Protein 6NDL (pdb70)

Radius of gyration: 21.78 Å; Cα contacts (8 Å, |Δi|>4): 641; chains: 1; bounding box: 52×48×68 Å

Nearest PDB structures (foldseek):
  6ndl-assembly1_A  TM=1.003E+00  e=4.259E-71  Staphylococcus aureus
  6apw-assembly1_A  TM=1.001E+00  e=1.302E-68  Staphylococcus aureus
  8eni-assembly1_A-2  TM=9.998E-01  e=1.089E-68  Staphylococcus aureus subsp. aureus Mu50
  6aqq-assembly1_A  TM=9.844E-01  e=2.847E-65  Staphylococcus aureus
  8fi3-assembly1_B  TM=6.847E-01  e=5.811E-25  Klebsiella pneumoniae

B-factor: mean 71.08, std 18.81, range [32.26, 156.47]

Solvent-accessible surface area: 15640 Å² total; per-residue (Å²): 103,177,67,10,60,60,0,0,42,34,2,43,119,46,94,113,99,56,29,43,14,94,45,0,5,127,70,35,139,34,61,73,95,31,2,131,142,7,3,68,71,1,74,146,63,29,4,116,14,48,50,61,136,202,117,9,30,32,6,113,69,15,18,47,62,9,11,53,4,0,0,42,24,21,12,138,103,31,104,32,7,94,75,10,39,23,80,107,42,34,56,7,4,19,74,13,0,81,139,36,1,106,80,59,121,28,14,0,0,0,0,0,6,49,24,102,104,2,90,21,49,134,116,117,139,46,48,10,36,150,17,39,0,0,1,2,1,2,0,1,37,2,152,38,59,89,68,60,36,28,40,2,15,5,3,3,0,3,0,0,42,33,0,0,50,111,22,9,113,57,118,1,53,0,11,0,7,10,17,0,10,1,105,100,7,49,0,0,11,5,30,18,49,68,56,41,91,138,145,16,21,74,0,1,1,0,8,5,7,0,6,1,30,3,87,87,136,62,10,97,135,79,71,83,127,94,10,8,0,0,41,62,28,16,109,98,121,2,29,5,9,116,0,0,87,80,0,18,114,11,1,50,98,4,13,76,36,16,80,104,58,75,4,44,115,6,34,118,80,0,36,77,13,8,25,1,54,144,73,78,1,56,4,39,79,148,146,106,113,26,100,4,76,7,97,49,1,24,157,58,2,56,0,42,0,134,17,126,86,31,111,90,50,128,28,79,54,14,16,6,63,28,97

Sequence (323 aa):
SKYSQDVLQLLYKNKPNYISGQQSIAESLNISRTAVKKVIDQLKLEGCKIDSVNHKGHLLQQLPDIWYQGIIDQYTKSSALFDFSEVYDSIDSTQLAAKKSLVGNQSSFFILSDEQTKGRGRFNRHWSSSKGQGLWMSVVLRPNVAFSMISKFNLFIALGIRDAIQHFSQDEVVKVKWPNDIYIDNGKVCGFLTTEMVANNDGIEAIICGIGINLTQQLENFDDESIRHRATSIQLHDKNKLDRYQFLERLLLQEIEKRYNQFLTLPFSEIREEYIAASSNIWNRTLLFTENDKQFKGQAIDLDYYDGYLIVRDEAGESHRLISADIDFG

InterPro domains:
  IPR003142 Biotin protein ligase, C-terminal [PF02237] (286-323)
  IPR004143 Biotinyl protein ligase (BPL) and lipoyl protein ligase (LPL), catalytic domain [PF03099] (90-212)
  IPR004143 Biotinyl protein ligase (BPL) and lipoyl protein ligase (LPL), catalytic domain [PS51733] (85-260)
  IPR004408 Biotin--acetyl-CoA-carboxylase ligase [TIGR00121] (87-321)
  IPR004408 Biotin--acetyl-CoA-carboxylase ligase [cd16442] (86-259)
  IPR008988 Transcriptional repressor, C-terminal [SSF50037] (285-322)
  IPR013196 Helix-turn-helix, type 11 [PF08279] (6-58)
  IPR030855 Bifunctional ligase/repressor BirA [MF_00978] (7-323)
  IPR036388 Winged helix-like DNA-binding domain superfamily [G3DSA:1.10.10.10] (1-64)
  IPR036390 Winged helix DNA-binding domain superfamily [SSF46785] (4-60)
  IPR045864 Class II Aminoacyl-tRNA synthetase/Biotinyl protein ligase (BPL) and lipoyl protein ligase (LPL) [G3DSA:3.30.930.10] (65-276)
  IPR045864 Class II Aminoacyl-tRNA synthetase/Biotinyl protein ligase (BPL) and lipoyl protein ligase (LPL) [SSF55681] (76-273)

Secondary structure (DSSP, 8-state):
-TTHHHHHHHHHHHTTS-B-HHHHHHHHT--HHHHHHHHHHHHHTT-EEEEETTTEEEEEE--SS--HHHHHHHHHT-SS-SEEEEEEEES-HHHHHHHHTTT----EEEEEEEESS-B-GGG-B----TTTEEEEEEEE---S-GGGHHHHHHHHHHHHHHHHHTT-SS-EEEETTTEEEETTEEEEEEEEEEEEETTEEEEEEEEEEEE-S--GGGS-TTTGGGB--SGGG-SSPPPHHHHHHHHHHHHHHHHHHHHHS-GGGTHHHHHHTBS-SSS-EEEEETTEEEEEEEEEE-TTSPEEEEETTS-EEEES--EEE--

CATH classification: 1.10.10.10 (+2 more: 3.30.930.10, 2.30.30.100)

Structure (mmCIF, N/CA/C/O backbone):
data_6NDL
#
_entry.id   6NDL
#
_cell.length_a   94.031
_cell.length_b   94.031
_cell.length_c   130.977
_cell.angle_alpha   90.000
_cell.angle_beta   90.000
_cell.angle_gamma   90.000
#
_symmetry.space_group_name_H-M   'P 42 21 2'
#
loop_
_entity.id
_entity.type
_entity.pdbx_description
1 polymer 'Biotin Protein Ligase'
2 non-polymer GLYCEROL
3 non-polymer 1-[4-(6-aminopurin-9-yl)butylsulfamoyl]-3-[4-[(4~{S})-2-oxidanylidene-1,3,3~{a},4,6,6~{a}-hexahydrothieno[3,4-d]imidazol-4-yl]butyl]urea
4 water water
#
loop_
_atom_site.group_PDB
_atom_site.id
_atom_site.type_symbol
_atom_site.label_atom_id
_atom_site.label_alt_id
_atom_site.label_comp_id
_atom_site.label_asym_id
_atom_site.label_entity_id
_atom_site.label_seq_id
_atom_site.pdbx_PDB_ins_code
_atom_site.Cartn_x
_atom_site.Cartn_y
_atom_site.Cartn_z
_atom_site.occupancy
_atom_site.B_iso_or_equiv
_atom_site.auth_seq_id
_atom_site.auth_comp_id
_atom_site.auth_asym_id
_atom_site.auth_atom_id
_atom_site.pdbx_PDB_model_num
ATOM 1 N N . SER A 1 2 ? 35.711 18.588 49.391 1.00 103.63 2 SER A N 1
ATOM 2 C CA . SER A 1 2 ? 34.850 17.760 50.228 1.00 93.11 2 SER A CA 1
ATOM 3 C C . SER A 1 2 ? 34.262 16.578 49.464 1.00 86.46 2 SER A C 1
ATOM 4 O O . SER A 1 2 ? 34.214 16.573 48.232 1.00 77.24 2 SER A O 1
ATOM 7 N N . LYS A 1 3 ? 33.783 15.601 50.239 1.00 86.59 3 LYS A N 1
ATOM 8 C CA . LYS A 1 3 ? 33.200 14.374 49.699 1.00 86.57 3 LYS A CA 1
ATOM 9 C C . LYS A 1 3 ? 31.972 14.643 48.826 1.00 82.12 3 LYS A C 1
ATOM 10 O O . LYS A 1 3 ? 31.711 13.894 47.875 1.00 74.68 3 LYS A O 1
ATOM 16 N N . TYR A 1 4 ? 31.213 15.700 49.127 1.00 62.34 4 TYR A N 1
ATOM 17 C CA . TYR A 1 4 ? 29.943 15.979 48.468 1.00 57.01 4 TYR A CA 1
ATOM 18 C C . TYR A 1 4 ? 30.001 17.212 47.574 1.00 52.51 4 TYR A C 1
ATOM 19 O O . TYR A 1 4 ? 28.958 17.660 47.090 1.00 57.02 4 TYR A O 1
ATOM 28 N N . SER A 1 5 ? 31.189 17.785 47.367 1.00 60.74 5 SER A N 1
ATOM 29 C CA . SER A 1 5 ? 31.300 19.000 46.559 1.00 63.14 5 SER A CA 1
ATOM 30 C C . SER A 1 5 ? 30.788 18.777 45.139 1.00 59.09 5 SER A C 1
ATOM 31 O O . SER A 1 5 ? 30.064 19.615 44.591 1.00 57.51 5 SER A O 1
ATOM 34 N N . GLN A 1 6 ? 31.177 17.660 44.515 1.00 57.34 6 GLN A N 1
ATOM 35 C CA . GLN A 1 6 ? 30.718 17.393 43.154 1.00 62.28 6 GLN A CA 1
ATOM 36 C C . GLN A 1 6 ? 29.213 17.167 43.130 1.00 65.79 6 GLN A C 1
ATOM 37 O O . GLN A 1 6 ? 28.521 17.666 42.233 1.00 53.85 6 GLN A O 1
ATOM 43 N N . ASP A 1 7 ? 28.687 16.444 44.131 1.00 52.77 7 ASP A N 1
ATOM 44 C CA . ASP A 1 7 ? 27.245 16.210 44.194 1.00 54.49 7 ASP A CA 1
ATOM 45 C C . ASP A 1 7 ? 26.479 17.517 44.314 1.00 56.19 7 ASP A C 1
ATOM 46 O O . ASP A 1 7 ? 25.415 17.681 43.702 1.00 57.87 7 ASP A O 1
ATOM 51 N N . VAL A 1 8 ? 26.985 18.449 45.121 1.00 57.18 8 VAL A N 1
ATOM 52 C CA . VAL A 1 8 ? 26.299 19.730 45.270 1.00 60.55 8 VAL A CA 1
ATOM 53 C C . VAL A 1 8 ? 26.375 20.521 43.971 1.00 56.09 8 VAL A C 1
ATOM 54 O O . VAL A 1 8 ? 25.377 21.088 43.504 1.00 55.08 8 VAL A O 1
ATOM 58 N N . LEU A 1 9 ? 27.570 20.572 43.371 1.00 56.77 9 LEU A N 1
ATOM 59 C CA . LEU A 1 9 ? 27.732 21.257 42.093 1.00 64.31 9 LEU A CA 1
ATOM 60 C C . LEU A 1 9 ? 26.774 20.702 41.050 1.00 61.86 9 LEU A C 1
ATOM 61 O O . LEU A 1 9 ? 26.144 21.462 40.310 1.00 60.28 9 LEU A O 1
ATOM 66 N N . GLN A 1 10 ? 26.628 19.377 40.996 1.00 60.03 10 GLN A N 1
ATOM 67 C CA . GLN A 1 10 ? 25.739 18.788 40.002 1.00 68.38 10 GLN A CA 1
ATOM 68 C C . GLN A 1 10 ? 24.289 19.211 40.238 1.00 55.27 10 GLN A C 1
ATOM 69 O O . GLN A 1 10 ? 23.578 19.570 39.290 1.00 59.70 10 GLN A O 1
ATOM 75 N N . LEU A 1 11 ? 23.840 19.209 41.498 1.00 55.58 11 LEU A N 1
ATOM 76 C CA . LEU A 1 11 ? 22.492 19.688 41.807 1.00 53.06 11 LEU A CA 1
ATOM 77 C C . LEU A 1 11 ? 22.288 21.134 41.358 1.00 55.55 11 LEU A C 1
ATOM 78 O O . LEU A 1 11 ? 21.239 21.474 40.797 1.00 64.65 11 LEU A O 1
ATOM 83 N N . LEU A 1 12 ? 23.265 22.005 41.622 1.00 54.31 12 LEU A N 1
ATOM 84 C CA . LEU A 1 12 ? 23.140 23.396 41.200 1.00 57.40 12 LEU A CA 1
ATOM 85 C C . LEU A 1 12 ? 23.019 23.486 39.686 1.00 63.05 12 LEU A C 1
ATOM 86 O O . LEU A 1 12 ? 22.160 24.210 39.161 1.00 59.70 12 LEU A O 1
ATOM 91 N N . TYR A 1 13 ? 23.835 22.707 38.974 1.00 56.71 13 TYR A N 1
ATOM 92 C CA . TYR A 1 13 ? 23.854 22.752 37.514 1.00 63.98 13 TYR A CA 1
ATOM 93 C C . TYR A 1 13 ? 22.538 22.251 36.933 1.00 59.38 13 TYR A C 1
ATOM 94 O O . TYR A 1 13 ? 21.948 22.893 36.053 1.00 60.56 13 TYR A O 1
ATOM 103 N N . LYS A 1 14 ? 22.050 21.117 37.441 1.00 56.33 14 LYS A N 1
ATOM 104 C CA . LYS A 1 14 ? 20.786 20.550 36.983 1.00 71.93 14 LYS A CA 1
ATOM 105 C C . LYS A 1 14 ? 19.615 21.513 37.151 1.00 73.13 14 LYS A C 1
ATOM 106 O O . LYS A 1 14 ? 18.646 21.437 36.390 1.00 75.72 14 LYS A O 1
ATOM 112 N N . ASN A 1 15 ? 19.666 22.409 38.139 1.00 65.68 15 ASN A N 1
ATOM 113 C CA . ASN A 1 15 ? 18.499 23.215 38.483 1.00 67.09 15 ASN A CA 1
ATOM 114 C C . ASN A 1 15 ? 18.479 24.595 37.845 1.00 69.07 15 ASN A C 1
ATOM 115 O O . ASN A 1 15 ? 17.461 25.287 37.967 1.00 74.71 15 ASN A O 1
ATOM 120 N N . LYS A 1 16 ? 19.556 25.014 37.184 1.00 71.28 16 LYS A N 1
ATOM 121 C CA . LYS A 1 16 ? 19.495 26.238 36.402 1.00 75.01 16 LYS A CA 1
ATOM 122 C C . LYS A 1 16 ? 18.269 26.188 35.495 1.00 83.05 16 LYS A C 1
ATOM 123 O O . LYS A 1 16 ? 17.926 25.113 34.985 1.00 77.16 16 LYS A O 1
ATOM 129 N N . PRO A 1 17 ? 17.556 27.311 35.307 1.00 83.98 17 PRO A N 1
ATOM 130 C CA . PRO A 1 17 ? 17.840 28.636 35.870 1.00 81.65 17 PRO A CA 1
ATOM 131 C C . PRO A 1 17 ? 17.136 28.957 37.194 1.00 76.39 17 PRO A C 1
ATOM 132 O O . PRO A 1 17 ? 16.952 30.135 37.496 1.00 87.17 17 PRO A O 1
ATOM 136 N N . ASN A 1 18 ? 16.728 27.953 37.958 1.00 68.31 18 ASN A N 1
ATOM 137 C CA . ASN A 1 18 ? 16.006 28.202 39.197 1.00 83.30 18 ASN A CA 1
ATOM 138 C C . ASN A 1 18 ? 16.938 28.077 40.395 1.00 70.04 18 ASN A C 1
ATOM 139 O O . ASN A 1 18 ? 17.958 27.390 40.338 1.00 72.11 18 ASN A O 1
ATOM 144 N N . TYR A 1 19 ? 16.583 28.769 41.479 1.00 74.78 19 TYR A N 1
ATOM 145 C CA . TYR A 1 19 ? 17.292 28.642 42.749 1.00 74.26 19 TYR A CA 1
ATOM 146 C C . TYR A 1 19 ? 16.876 27.373 43.480 1.00 68.55 19 TYR A C 1
ATOM 147 O O . TYR A 1 19 ? 15.712 26.973 43.445 1.00 69.34 19 TYR A O 1
ATOM 156 N N . ILE A 1 20 ? 17.829 26.755 44.170 1.00 68.28 20 ILE A N 1
ATOM 157 C CA . ILE A 1 20 ? 17.576 25.563 44.970 1.00 70.90 20 ILE A CA 1
ATOM 158 C C . ILE A 1 20 ? 17.977 25.863 46.411 1.00 65.51 20 ILE A C 1
ATOM 159 O O . ILE A 1 20 ? 19.036 26.449 46.665 1.00 61.16 20 ILE A O 1
ATOM 164 N N . SER A 1 21 ? 17.126 25.476 47.358 1.00 61.24 21 SER A N 1
ATOM 165 C CA . SER A 1 21 ? 17.377 25.827 48.748 1.00 62.65 21 SER A CA 1
ATOM 166 C C . SER A 1 21 ? 18.448 24.929 49.357 1.00 70.76 21 SER A C 1
ATOM 167 O O . SER A 1 21 ? 18.667 23.793 48.922 1.00 60.18 21 SER A O 1
ATOM 170 N N . GLY A 1 22 ? 19.124 25.463 50.380 1.00 58.60 22 GLY A N 1
ATOM 171 C CA . GLY A 1 22 ? 20.045 24.649 51.146 1.00 63.19 22 GLY A CA 1
ATOM 172 C C . GLY A 1 22 ? 19.373 23.423 51.730 1.00 70.11 22 GLY A C 1
ATOM 173 O O . GLY A 1 22 ? 19.930 22.322 51.698 1.00 64.80 22 GLY A O 1
ATOM 174 N N . GLN A 1 23 ? 18.147 23.592 52.240 1.00 65.15 23 GLN A N 1
ATOM 175 C CA A GLN A 1 23 ? 17.418 22.460 52.801 0.61 74.79 23 GLN A CA 1
ATOM 176 C CA B GLN A 1 23 ? 17.408 22.461 52.797 0.39 73.60 23 GLN A CA 1
ATOM 177 C C . GLN A 1 23 ? 17.226 21.363 51.762 1.00 66.96 23 GLN A C 1
ATOM 178 O O . GLN 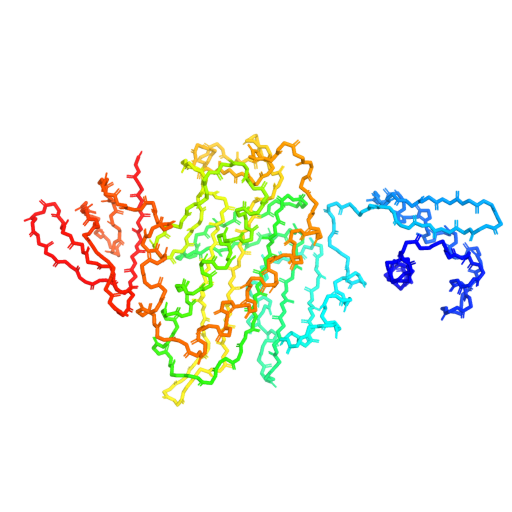A 1 23 ? 17.427 20.180 52.056 1.00 66.11 23 GLN A O 1
ATOM 189 N N . SER A 1 24 ? 16.849 21.739 50.539 1.00 62.17 24 SER A N 1
ATOM 190 C CA . SER A 1 24 ? 16.583 20.748 49.501 1.00 54.04 24 SER A CA 1
ATOM 191 C C . SER A 1 24 ? 17.859 20.019 49.069 1.00 53.96 24 SER A C 1
ATOM 192 O O . SER A 1 24 ? 17.824 18.816 48.784 1.00 63.14 24 SER A O 1
ATOM 195 N N . ILE A 1 25 ? 18.994 20.719 49.011 1.00 56.04 25 ILE A N 1
ATOM 196 C CA . ILE A 1 25 ? 20.260 20.029 48.746 1.00 55.13 25 ILE A CA 1
ATOM 197 C C . ILE A 1 25 ? 20.579 19.068 49.885 1.00 61.56 25 ILE A C 1
ATOM 198 O O . ILE A 1 25 ? 20.996 17.925 49.660 1.00 57.34 25 ILE A O 1
ATOM 203 N N . ALA A 1 26 ? 20.413 19.534 51.122 1.00 57.12 26 ALA A N 1
ATOM 204 C CA . ALA A 1 26 ? 20.675 18.702 52.295 1.00 61.84 26 ALA A CA 1
ATOM 205 C C . ALA A 1 26 ? 19.857 17.416 52.256 1.00 63.29 26 ALA A C 1
ATOM 206 O O . ALA A 1 26 ? 20.384 16.322 52.502 1.00 66.80 26 ALA A O 1
ATOM 208 N N . GLU A 1 27 ? 18.562 17.526 51.938 1.00 67.02 27 GLU A N 1
ATOM 209 C CA . GLU A 1 27 ? 17.716 16.337 51.890 1.00 69.89 27 GLU A CA 1
ATOM 210 C C . GLU A 1 27 ? 18.106 15.429 50.733 1.00 60.00 27 GLU A C 1
ATOM 211 O O . GLU A 1 27 ? 18.114 14.200 50.878 1.00 69.65 27 GLU A O 1
ATOM 217 N N . SER A 1 28 ? 18.439 16.015 49.580 1.00 56.22 28 SER A N 1
ATOM 218 C CA . SER A 1 28 ? 18.818 15.211 48.425 1.00 66.06 28 SER A CA 1
ATOM 219 C C . SER A 1 28 ? 20.041 14.349 48.724 1.00 65.73 28 SER A C 1
ATOM 220 O O . SER A 1 28 ? 20.130 13.203 48.268 1.00 67.39 28 SER A O 1
ATOM 223 N N . LEU A 1 29 ? 20.990 14.873 49.496 1.00 58.90 29 LEU A N 1
ATOM 224 C CA . LEU A 1 29 ? 22.251 14.185 49.737 1.00 62.73 29 LEU A CA 1
ATOM 225 C C . LEU A 1 29 ? 22.349 13.572 51.124 1.00 67.10 29 LEU A C 1
ATOM 226 O O . LEU A 1 29 ? 23.359 12.931 51.427 1.00 67.88 29 LEU A O 1
ATOM 231 N N . ASN A 1 30 ? 21.335 13.763 51.974 1.00 63.89 30 ASN A N 1
ATOM 232 C CA . ASN A 1 30 ? 21.326 13.250 53.345 1.00 62.77 30 ASN A CA 1
ATOM 233 C C . ASN A 1 30 ? 22.528 13.753 54.144 1.00 73.77 30 ASN A C 1
ATOM 234 O O . ASN A 1 30 ? 23.257 12.982 54.782 1.00 67.94 30 ASN A O 1
ATOM 239 N N . ILE A 1 31 ? 22.734 15.070 54.108 1.00 70.03 31 ILE A N 1
ATOM 240 C CA . ILE A 1 31 ? 23.732 15.738 54.933 1.00 70.91 31 ILE A CA 1
ATOM 241 C C . ILE A 1 31 ? 23.084 16.972 55.550 1.00 68.03 31 ILE A C 1
ATOM 242 O O . ILE A 1 31 ? 21.977 17.367 55.185 1.00 65.12 31 ILE A O 1
ATOM 247 N N . SER A 1 32 ? 23.797 17.583 56.493 1.00 71.58 32 SER A N 1
ATOM 248 C CA . SER A 1 32 ? 23.252 18.712 57.231 1.00 61.24 32 SER A CA 1
ATOM 249 C C . SER A 1 32 ? 23.238 19.978 56.380 1.00 71.06 32 SER A C 1
ATOM 250 O O . SER A 1 32 ? 23.989 20.124 55.406 1.00 65.71 32 SER A O 1
ATOM 253 N N . ARG A 1 33 ? 22.356 20.902 56.774 1.00 65.13 33 ARG A N 1
ATOM 254 C CA . ARG A 1 33 ? 22.362 22.248 56.212 1.00 71.86 33 ARG A CA 1
ATOM 255 C C . ARG A 1 33 ? 23.729 22.905 56.360 1.00 74.01 33 ARG A C 1
ATOM 256 O O . ARG A 1 33 ? 24.203 23.586 55.442 1.00 68.84 33 ARG A O 1
ATOM 260 N N . THR A 1 34 ? 24.388 22.702 57.504 1.00 71.45 34 THR A N 1
ATOM 261 C CA . THR A 1 34 ? 25.647 23.399 57.736 1.00 76.47 34 THR A CA 1
ATOM 262 C C . THR A 1 34 ? 26.783 22.807 56.909 1.00 80.79 34 THR A C 1
ATOM 263 O O . THR A 1 34 ? 27.738 23.522 56.588 1.00 86.34 34 THR A O 1
ATOM 267 N N . ALA A 1 35 ? 26.696 21.524 56.541 1.00 77.79 35 ALA A N 1
ATOM 268 C CA . ALA A 1 35 ? 27.659 20.965 55.597 1.00 74.54 35 ALA A CA 1
ATOM 269 C C . ALA A 1 35 ? 27.390 21.433 54.171 1.00 66.96 35 ALA A C 1
ATOM 270 O O . ALA A 1 35 ? 28.329 21.566 53.378 1.00 69.31 35 ALA A O 1
ATOM 272 N N . VAL A 1 36 ? 26.123 21.671 53.823 1.00 62.63 36 VAL A N 1
ATOM 273 C CA . VAL A 1 36 ? 25.818 22.230 52.508 1.00 62.17 36 VAL A CA 1
ATOM 274 C C . VAL A 1 36 ? 26.437 23.618 52.377 1.00 69.85 36 VAL A C 1
ATOM 275 O O . VAL A 1 36 ? 27.121 23.927 51.391 1.00 54.65 36 VAL A O 1
ATOM 279 N N . LYS A 1 37 ? 26.231 24.461 53.398 1.00 62.05 37 LYS A N 1
ATOM 280 C CA . LYS A 1 37 ? 26.821 25.796 53.416 1.00 68.54 37 LYS A CA 1
ATOM 281 C C . LYS A 1 37 ? 28.339 25.743 53.291 1.00 70.55 37 LYS A C 1
ATOM 282 O O . LYS A 1 37 ? 28.932 26.533 52.548 1.00 68.61 37 LYS A O 1
ATOM 288 N N . LYS A 1 38 ? 28.987 24.825 54.017 1.00 62.21 38 LYS A N 1
ATOM 289 C CA . LYS A 1 38 ? 30.444 24.705 53.940 1.00 64.44 38 LYS A CA 1
ATOM 290 C C . LYS A 1 38 ? 30.902 24.323 52.538 1.00 69.67 38 LYS A C 1
ATOM 291 O O . LYS A 1 38 ? 31.917 24.833 52.047 1.00 71.82 38 LYS A O 1
ATOM 297 N N . VAL A 1 39 ? 30.191 23.397 51.892 1.00 59.62 39 VAL A N 1
ATOM 298 C CA . VAL A 1 39 ? 30.544 23.017 50.525 1.00 63.98 39 VAL A CA 1
ATOM 299 C C . VAL A 1 39 ? 30.411 24.212 49.591 1.00 59.04 39 VAL A C 1
ATOM 300 O O . VAL A 1 39 ? 31.263 24.438 48.717 1.00 64.99 39 VAL A O 1
ATOM 304 N N . ILE A 1 40 ? 29.362 25.016 49.784 1.00 58.55 40 ILE A N 1
ATOM 305 C CA . ILE A 1 40 ? 29.083 26.111 48.862 1.00 66.38 40 ILE A CA 1
ATOM 306 C C . ILE A 1 40 ? 30.090 27.240 49.042 1.00 77.31 40 ILE A C 1
ATOM 307 O O . ILE A 1 40 ? 30.548 27.841 48.058 1.00 71.72 40 ILE A O 1
ATOM 312 N N . ASP A 1 41 ? 30.477 27.523 50.292 1.00 64.56 41 ASP A N 1
ATOM 313 C CA . ASP A 1 41 ? 31.568 28.466 50.528 1.00 64.81 41 ASP A CA 1
ATOM 314 C C . ASP A 1 41 ? 32.837 28.039 49.800 1.00 63.06 41 ASP A C 1
ATOM 315 O O . ASP A 1 41 ? 33.525 28.871 49.196 1.00 75.24 41 ASP A O 1
ATOM 320 N N . GLN A 1 42 ? 33.160 26.744 49.834 1.00 63.59 42 GLN A N 1
ATOM 321 C CA . GLN A 1 42 ? 34.378 26.279 49.175 1.00 65.06 42 GLN A CA 1
ATOM 322 C C . GLN A 1 42 ? 34.262 26.385 47.657 1.00 64.33 42 GLN A C 1
ATOM 323 O O . GLN A 1 42 ? 35.222 26.779 46.984 1.00 79.05 42 GLN A O 1
ATOM 329 N N . LEU A 1 43 ? 33.096 26.039 47.099 1.00 56.79 43 LEU A N 1
ATOM 330 C CA . LEU A 1 43 ? 32.871 26.229 45.667 1.00 62.19 43 LEU A CA 1
ATOM 331 C C . LEU A 1 43 ? 33.069 27.687 45.265 1.00 64.44 43 LEU A C 1
ATOM 332 O O . LEU A 1 43 ? 33.711 27.979 44.249 1.00 63.39 43 LEU A O 1
ATOM 337 N N . LYS A 1 44 ? 32.510 28.620 46.045 1.00 63.78 44 LYS A N 1
ATOM 338 C CA . LYS A 1 44 ? 32.706 30.037 45.752 1.00 63.58 44 LYS A CA 1
ATOM 339 C C . LYS A 1 44 ? 34.173 30.426 45.879 1.00 77.06 44 LYS A C 1
ATOM 340 O O . LYS A 1 44 ? 34.678 31.250 45.106 1.00 77.51 44 LYS A O 1
ATOM 346 N N . LEU A 1 45 ? 34.874 29.838 46.849 1.00 68.83 45 LEU A N 1
ATOM 347 C CA . LEU A 1 45 ? 36.289 30.141 47.027 1.00 82.45 45 LEU A CA 1
ATOM 348 C C . LEU A 1 45 ? 37.107 29.681 45.824 1.00 87.24 45 LEU A C 1
ATOM 349 O O . LEU A 1 45 ? 38.066 30.349 45.420 1.00 86.50 45 LEU A O 1
ATOM 354 N N . GLU A 1 46 ? 36.738 28.546 45.233 1.00 83.62 46 GLU A N 1
ATOM 355 C CA . GLU A 1 46 ? 37.415 28.074 44.034 1.00 87.01 46 GLU A CA 1
ATOM 356 C C . GLU A 1 46 ? 37.018 28.849 42.785 1.00 80.48 46 GLU A C 1
ATOM 357 O O . GLU A 1 46 ? 37.551 28.569 41.708 1.00 83.81 46 GLU A O 1
ATOM 363 N N . GLY A 1 47 ? 36.099 29.802 42.891 1.00 79.02 47 GLY A N 1
ATOM 364 C CA . GLY A 1 47 ? 35.741 30.643 41.771 1.00 76.29 47 GLY A CA 1
ATOM 365 C C . GLY A 1 47 ? 34.400 30.352 41.131 1.00 76.22 47 GLY A C 1
ATOM 366 O O . GLY A 1 47 ? 34.107 30.920 40.071 1.00 78.99 47 GLY A O 1
ATOM 367 N N . CYS A 1 48 ? 33.587 29.476 41.715 1.00 62.83 48 CYS A N 1
ATOM 368 C CA . CYS A 1 48 ? 32.196 29.364 41.298 1.00 70.02 48 CYS A CA 1
ATOM 369 C C . CYS A 1 48 ? 31.450 30.634 41.682 1.00 76.69 48 CYS A C 1
ATOM 370 O O . CYS A 1 48 ? 31.491 31.061 42.840 1.00 74.26 48 CYS A O 1
ATOM 373 N N . LYS A 1 49 ? 30.798 31.254 40.704 1.00 80.21 49 LYS A N 1
ATOM 374 C CA . LYS A 1 49 ? 29.884 32.361 40.956 1.00 73.54 49 LYS A CA 1
ATOM 375 C C . LYS A 1 49 ? 28.517 31.769 41.268 1.00 71.84 49 LYS A C 1
ATOM 376 O O . LYS A 1 49 ? 27.821 31.278 40.370 1.00 71.74 49 LYS A O 1
ATOM 382 N N . ILE A 1 50 ? 28.138 31.801 42.540 1.00 65.14 50 ILE A N 1
ATOM 383 C CA . ILE A 1 50 ? 26.880 31.241 43.017 1.00 59.31 50 ILE A CA 1
ATOM 384 C C . ILE A 1 50 ? 26.139 32.344 43.754 1.00 61.31 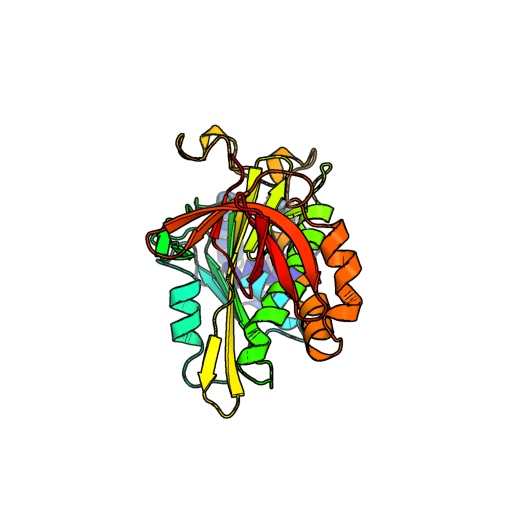50 ILE A C 1
ATOM 385 O O . ILE A 1 50 ? 26.654 32.887 44.739 1.00 79.56 50 ILE A O 1
ATOM 390 N N . ASP A 1 51 ? 24.951 32.697 43.274 1.00 67.56 51 ASP A N 1
ATOM 391 C CA . ASP A 1 51 ? 24.152 33.718 43.940 1.00 74.96 51 ASP A CA 1
ATOM 392 C C . ASP A 1 51 ? 23.314 33.049 45.022 1.00 77.41 51 ASP A C 1
ATOM 393 O O . ASP A 1 51 ? 22.580 32.090 44.749 1.00 69.10 51 ASP A O 1
ATOM 398 N N . SER A 1 52 ? 23.453 33.530 46.254 1.00 65.93 52 SER A N 1
ATOM 399 C CA . SER A 1 52 ? 22.719 33.001 47.393 1.00 69.75 52 SER A CA 1
ATOM 400 C C . SER A 1 52 ? 21.756 34.072 47.884 1.00 64.12 52 SER A C 1
ATOM 401 O O . SER A 1 52 ? 22.126 35.246 47.980 1.00 74.60 52 SER A O 1
ATOM 404 N N . VAL A 1 53 ? 20.509 33.675 48.141 1.00 59.04 53 VAL A N 1
ATOM 405 C CA . VAL A 1 53 ? 19.425 34.604 48.441 1.00 61.42 53 VAL A CA 1
ATOM 406 C C . VAL A 1 53 ? 18.599 34.013 49.579 1.00 69.89 53 VAL A C 1
ATOM 407 O O . VAL A 1 53 ? 18.133 32.870 49.484 1.00 59.54 53 VAL A O 1
ATOM 411 N N . ASN A 1 54 ? 18.445 34.775 50.665 1.00 66.76 54 ASN A N 1
ATOM 412 C CA . ASN A 1 54 ? 17.639 34.332 51.802 1.00 78.86 54 ASN A CA 1
ATOM 413 C C . ASN A 1 54 ? 16.256 33.878 51.351 1.00 72.24 54 ASN A C 1
ATOM 414 O O . ASN A 1 54 ? 15.639 34.496 50.477 1.00 75.82 54 ASN A O 1
ATOM 419 N N . HIS A 1 55 ? 15.780 32.783 51.947 1.00 60.78 55 HIS A N 1
ATOM 420 C CA . HIS A 1 55 ? 14.468 32.184 51.712 1.00 69.68 55 HIS A CA 1
ATOM 421 C C . HIS A 1 55 ? 14.324 31.570 50.327 1.00 70.45 55 HIS A C 1
ATOM 422 O O . HIS A 1 55 ? 13.264 31.021 50.013 1.00 70.64 55 HIS A O 1
ATOM 429 N N . LYS A 1 56 ? 15.327 31.676 49.474 1.00 59.15 56 LYS A N 1
ATOM 430 C CA . LYS A 1 56 ? 15.205 31.187 48.107 1.00 63.12 56 LYS A CA 1
ATOM 431 C C . LYS A 1 56 ? 16.238 30.117 47.798 1.00 62.59 56 LYS A C 1
ATOM 432 O O . LYS A 1 56 ? 15.883 29.055 47.275 1.00 73.66 56 LYS A O 1
ATOM 438 N N . GLY A 1 57 ? 17.505 30.338 48.153 1.00 59.66 57 GLY A N 1
ATOM 439 C CA . GLY A 1 57 ? 18.541 29.336 47.995 1.00 59.05 57 GLY A CA 1
ATOM 440 C C . GLY A 1 57 ? 19.651 29.826 47.067 1.00 79.28 57 GLY A C 1
ATOM 441 O O . GLY A 1 57 ? 20.008 31.004 47.071 1.00 67.20 57 GLY A O 1
ATOM 442 N N . HIS A 1 58 ? 20.153 28.906 46.233 1.00 62.88 58 HIS A N 1
ATOM 443 C CA . HIS A 1 58 ? 21.397 29.102 45.501 1.00 55.66 58 HIS A CA 1
ATOM 444 C C . HIS A 1 58 ? 21.194 28.900 44.009 1.00 62.11 58 HIS A C 1
ATOM 445 O O . HIS A 1 58 ? 20.492 27.975 43.585 1.00 61.04 58 HIS A O 1
ATOM 452 N N . LEU A 1 59 ? 21.829 29.769 43.220 1.00 55.74 59 LEU A N 1
ATOM 453 C CA . LEU A 1 59 ? 21.817 29.693 41.761 1.00 69.90 59 LEU A CA 1
ATOM 454 C C . LEU A 1 59 ? 23.257 29.725 41.277 1.00 69.51 59 LEU A C 1
ATOM 455 O O . LEU A 1 59 ? 23.971 30.699 41.533 1.00 68.38 59 LEU A O 1
ATOM 460 N N . LEU A 1 60 ? 23.688 28.667 40.591 1.00 60.38 60 LEU A N 1
ATOM 461 C CA . LEU A 1 60 ? 24.993 28.684 39.933 1.00 55.11 60 LEU A CA 1
ATOM 462 C C . LEU A 1 60 ? 24.946 29.600 38.707 1.00 64.94 60 LEU A C 1
ATOM 463 O O . LEU A 1 60 ? 24.144 29.380 37.793 1.00 71.37 60 LEU A O 1
ATOM 468 N N . GLN A 1 61 ? 25.794 30.633 38.690 1.00 67.14 61 GLN A N 1
ATOM 469 C CA . GLN A 1 61 ? 25.841 31.586 37.582 1.00 65.85 61 GLN A CA 1
ATOM 470 C C . GLN A 1 61 ? 27.012 31.378 36.638 1.00 73.85 61 GLN A C 1
ATOM 471 O O . GLN A 1 61 ? 26.901 31.718 35.453 1.00 73.27 61 GLN A O 1
ATOM 477 N N . GLN A 1 62 ? 28.137 30.857 37.125 1.00 67.02 62 GLN A N 1
ATOM 478 C CA . GLN A 1 62 ? 29.329 30.770 36.292 1.00 74.17 62 GLN A CA 1
ATOM 479 C C . GLN A 1 62 ? 30.344 29.850 36.951 1.00 69.13 62 GLN A C 1
ATOM 480 O O . GLN A 1 62 ? 30.499 29.858 38.176 1.00 68.49 62 GLN A O 1
ATOM 486 N N . LEU A 1 63 ? 31.000 29.091 36.163 1.00 73.87 63 LEU A N 1
ATOM 487 C CA . LEU A 1 63 ? 32.001 28.145 36.603 1.00 67.27 63 LEU A CA 1
ATOM 488 C C . LEU A 1 63 ? 33.401 28.692 36.350 1.00 86.83 63 LEU A C 1
ATOM 489 O O . LEU A 1 63 ? 33.613 29.468 35.409 1.00 75.37 63 LEU A O 1
ATOM 494 N N . PRO A 1 64 ? 34.372 28.318 37.170 1.00 82.08 64 PRO A N 1
ATOM 495 C CA . PRO A 1 64 ? 35.751 28.760 36.954 1.00 80.03 64 PRO A CA 1
ATOM 496 C C . PRO A 1 64 ? 36.438 27.921 35.883 1.00 65.54 64 PRO A C 1
ATOM 497 O O . PRO A 1 64 ? 35.889 26.954 35.351 1.00 67.18 64 PRO A O 1
ATOM 501 N N . ASP A 1 65 ? 37.686 28.287 35.595 1.00 70.23 65 ASP A N 1
ATOM 502 C CA . ASP A 1 65 ? 38.493 27.561 34.614 1.00 65.89 65 ASP A CA 1
ATOM 503 C C . ASP A 1 65 ? 39.094 26.289 35.224 1.00 69.00 65 ASP A C 1
ATOM 504 O O . ASP A 1 65 ? 40.304 26.051 35.198 1.00 70.32 65 ASP A O 1
ATOM 509 N N . ILE A 1 66 ? 38.205 25.459 35.767 1.00 69.34 66 ILE A N 1
ATOM 510 C CA . ILE A 1 66 ? 38.545 24.180 36.381 1.00 64.92 66 ILE A CA 1
ATOM 511 C C . ILE A 1 66 ? 37.531 23.150 35.905 1.00 59.65 66 ILE A C 1
ATOM 512 O O . ILE A 1 66 ? 36.328 23.434 35.863 1.00 70.61 66 ILE A O 1
ATOM 517 N N . TRP A 1 67 ? 38.002 21.951 35.563 1.00 54.31 67 TRP A N 1
ATOM 518 C CA . TRP A 1 67 ? 37.090 20.877 35.189 1.00 55.42 67 TRP A CA 1
ATOM 519 C C . TRP A 1 67 ? 36.547 20.197 36.441 1.00 57.99 67 TRP A C 1
ATOM 520 O O . TRP A 1 67 ? 37.312 19.805 37.327 1.00 60.01 67 TRP A O 1
ATOM 531 N N . TYR A 1 68 ? 35.227 20.033 36.496 1.00 60.31 68 TYR A N 1
ATOM 532 C CA . TYR A 1 68 ? 34.547 19.414 37.626 1.00 61.41 68 TYR A CA 1
ATOM 533 C C . TYR A 1 68 ? 33.844 18.153 37.145 1.00 71.08 68 TYR A C 1
ATOM 534 O O . TYR A 1 68 ? 33.023 18.213 36.220 1.00 63.13 68 TYR A O 1
ATOM 543 N N . GLN A 1 69 ? 34.164 17.019 37.784 1.00 58.44 69 GLN A N 1
ATOM 544 C CA . GLN A 1 69 ? 33.580 15.733 37.404 1.00 63.17 69 GLN A CA 1
ATOM 545 C C . GLN A 1 69 ? 32.056 15.771 37.455 1.00 64.19 69 GLN A C 1
ATOM 546 O O . GLN A 1 69 ? 31.386 15.210 36.581 1.00 72.94 69 GLN A O 1
ATOM 552 N N . GLY A 1 70 ? 31.493 16.414 38.477 1.00 62.45 70 GLY A N 1
ATOM 553 C CA . GLY A 1 70 ? 30.045 16.424 38.629 1.00 65.91 70 GLY A CA 1
ATOM 554 C C . GLY A 1 70 ? 29.329 17.144 37.500 1.00 71.55 70 GLY A C 1
ATOM 555 O O . GLY A 1 70 ? 28.202 16.790 37.147 1.00 70.77 70 GLY A O 1
ATOM 556 N N . ILE A 1 71 ? 29.964 18.166 36.926 1.00 60.06 71 ILE A N 1
ATOM 557 C CA . ILE A 1 71 ? 29.389 18.843 35.769 1.00 64.85 71 ILE A CA 1
ATOM 558 C C . ILE A 1 71 ? 29.542 17.974 34.523 1.00 56.14 71 ILE A C 1
ATOM 559 O O . ILE A 1 71 ? 28.591 17.778 33.756 1.00 70.70 71 ILE A O 1
ATOM 564 N N . ILE A 1 72 ? 30.752 17.452 34.301 1.00 58.18 72 ILE A N 1
ATOM 565 C CA . ILE A 1 72 ? 31.020 16.663 33.101 1.00 64.04 72 ILE A CA 1
ATOM 566 C C . ILE A 1 72 ? 30.150 15.413 33.072 1.00 74.58 72 ILE A C 1
ATOM 567 O O . ILE A 1 72 ? 29.758 14.949 31.993 1.00 63.44 72 ILE A O 1
ATOM 572 N N . ASP A 1 73 ? 29.812 14.863 34.247 1.00 60.31 73 ASP A N 1
ATOM 573 C CA . ASP A 1 73 ? 28.894 13.726 34.299 1.00 62.69 73 ASP A CA 1
ATOM 574 C C . ASP A 1 73 ? 27.565 14.043 33.619 1.00 67.45 73 ASP A C 1
ATOM 575 O O . ASP A 1 73 ? 26.959 13.158 33.009 1.00 70.71 73 ASP A O 1
ATOM 580 N N . GLN A 1 74 ? 27.087 15.286 33.718 1.00 75.65 74 GLN A N 1
ATOM 581 C CA . GLN A 1 74 ? 25.871 15.651 32.991 1.00 72.77 74 GLN A CA 1
ATOM 582 C C . GLN A 1 74 ? 26.092 15.572 31.483 1.00 70.81 74 GLN A C 1
ATOM 583 O O . GLN A 1 74 ? 25.198 15.159 30.732 1.00 66.08 74 GLN A O 1
ATOM 589 N N . TYR A 1 75 ? 27.284 15.938 31.022 1.00 66.64 75 TYR A N 1
ATOM 590 C CA . TYR A 1 75 ? 27.549 15.873 29.591 1.00 72.03 75 TYR A CA 1
ATOM 591 C C . TYR A 1 75 ? 27.514 14.430 29.086 1.00 77.54 75 TYR A C 1
ATOM 592 O O . TYR A 1 75 ? 26.963 14.160 28.014 1.00 80.37 75 TYR A O 1
ATOM 601 N N . THR A 1 76 ? 28.061 13.480 29.856 1.00 63.61 76 THR A N 1
ATOM 602 C CA . THR A 1 76 ? 28.069 12.092 29.391 1.00 68.82 76 THR A CA 1
ATOM 603 C C . THR A 1 76 ? 26.721 11.399 29.609 1.00 70.84 76 THR A C 1
ATOM 604 O O . THR A 1 76 ? 26.361 10.499 28.840 1.00 69.91 76 THR A O 1
ATOM 608 N N . LYS A 1 77 ? 25.965 11.804 30.633 1.00 67.92 77 LYS A N 1
ATOM 609 C CA . LYS A 1 77 ? 24.655 11.204 30.877 1.00 81.39 77 LYS A CA 1
ATOM 610 C C . LYS A 1 77 ? 23.732 11.373 29.676 1.00 84.57 77 LYS A C 1
ATOM 611 O O . LYS A 1 77 ? 23.026 10.435 29.289 1.00 94.05 77 LYS A O 1
ATOM 617 N N . SER A 1 78 ? 23.724 12.557 29.074 1.00 77.63 78 SER A N 1
ATOM 618 C CA . SER A 1 78 ? 22.873 12.833 27.926 1.00 88.45 78 SER A CA 1
ATOM 619 C C . SER A 1 78 ? 23.558 12.565 26.587 1.00 85.06 78 SER A C 1
ATOM 620 O O . SER A 1 78 ? 22.994 12.909 25.542 1.00 84.44 78 SER A O 1
ATOM 623 N N . SER A 1 79 ? 24.748 11.960 26.587 1.00 74.23 79 SER A N 1
ATOM 624 C CA . SER A 1 79 ? 25.458 11.655 25.351 1.00 65.18 79 SER A CA 1
ATOM 625 C C . SER A 1 79 ? 25.075 10.278 24.819 1.00 71.30 79 SER A C 1
ATOM 626 O O . SER A 1 79 ? 25.206 9.275 25.525 1.00 74.13 79 SER A O 1
ATOM 629 N N . ALA A 1 80 ? 24.640 10.230 23.558 1.00 79.12 80 ALA A N 1
ATOM 630 C CA . ALA A 1 80 ? 24.459 8.961 22.859 1.00 77.28 80 ALA A CA 1
ATOM 631 C C . ALA A 1 80 ? 25.783 8.308 22.470 1.00 78.39 80 ALA A C 1
ATOM 632 O O . ALA A 1 80 ? 25.797 7.126 22.109 1.00 86.07 80 ALA A O 1
ATOM 634 N N . LEU A 1 81 ? 26.894 9.035 22.541 1.00 65.28 81 LEU A N 1
ATOM 635 C CA . LEU A 1 81 ? 28.181 8.516 22.107 1.00 55.13 81 LEU A CA 1
ATOM 636 C C . LEU A 1 81 ? 29.033 8.005 23.271 1.00 69.94 81 LEU A C 1
ATOM 637 O O . LEU A 1 81 ? 29.548 6.881 23.227 1.00 65.61 81 LEU A O 1
ATOM 642 N N . PHE A 1 82 ? 29.178 8.799 24.327 1.00 55.17 82 PHE A N 1
ATOM 643 C CA . PHE A 1 82 ? 30.166 8.541 25.363 1.00 55.11 82 PHE A CA 1
ATOM 644 C C . PHE A 1 82 ? 29.533 7.876 26.573 1.00 60.72 82 PHE A C 1
ATOM 645 O O . PHE A 1 82 ? 28.499 8.334 27.074 1.00 60.77 82 PHE A O 1
ATOM 653 N N . ASP A 1 83 ? 30.167 6.803 27.050 1.00 63.46 83 ASP A N 1
ATOM 654 C CA . ASP A 1 83 ? 29.656 6.114 28.233 1.00 63.57 83 ASP A CA 1
ATOM 655 C C . ASP A 1 83 ? 30.051 6.837 29.517 1.00 61.40 83 ASP A C 1
ATOM 656 O O . ASP A 1 83 ? 29.249 6.925 30.445 1.00 66.30 83 ASP A O 1
ATOM 661 N N . PHE A 1 84 ? 31.273 7.361 29.600 1.00 63.60 84 PHE A N 1
ATOM 662 C CA . PHE A 1 84 ? 31.707 8.050 30.813 1.00 66.76 84 PHE A CA 1
ATOM 663 C C . PHE A 1 84 ? 32.865 8.964 30.450 1.00 55.90 84 PHE A C 1
ATOM 664 O O . PHE A 1 84 ? 33.368 8.940 29.327 1.00 57.09 84 PHE A O 1
ATOM 672 N N . SER A 1 85 ? 33.279 9.781 31.419 1.00 51.10 85 SER A N 1
ATOM 673 C CA . SER A 1 85 ? 34.515 10.550 31.337 1.00 56.66 85 SER A CA 1
ATOM 674 C C . SER A 1 85 ? 35.326 10.363 32.615 1.00 52.03 85 SER A C 1
ATOM 675 O O . SER A 1 85 ? 34.790 10.006 33.665 1.00 52.15 85 SER A O 1
ATOM 678 N N . GLU A 1 86 ? 36.630 10.618 32.527 1.00 50.73 86 GLU A N 1
ATOM 679 C CA . GLU A 1 86 ? 37.464 10.780 33.714 1.00 54.06 86 GLU A CA 1
ATOM 680 C C . GLU A 1 86 ? 38.079 12.166 33.668 1.00 50.30 86 GLU A C 1
ATOM 681 O O . GLU A 1 86 ? 38.590 12.582 32.625 1.00 49.84 86 GLU A O 1
ATOM 687 N N . VAL A 1 87 ? 38.027 12.869 34.792 1.00 51.13 87 VAL A N 1
ATOM 688 C CA . VAL A 1 87 ? 38.418 14.269 34.888 1.00 56.82 87 VAL A CA 1
ATOM 689 C C . VAL A 1 87 ? 39.488 14.381 35.964 1.00 55.65 87 VAL A C 1
ATOM 690 O O . VAL A 1 87 ? 39.320 13.841 37.058 1.00 54.94 87 VAL A O 1
ATOM 694 N N . TYR A 1 88 ? 40.591 15.061 35.649 1.00 55.32 88 TYR A N 1
ATOM 695 C CA . TYR A 1 88 ? 41.716 15.177 36.568 1.00 57.76 88 TYR A CA 1
ATOM 696 C C . TYR A 1 88 ? 42.150 16.628 36.673 1.00 53.91 88 TYR A C 1
ATOM 697 O O . TYR A 1 88 ? 42.040 17.399 35.714 1.00 54.97 88 TYR A O 1
ATOM 706 N N . ASP A 1 89 ? 42.654 16.997 37.850 1.00 52.91 89 ASP A N 1
ATOM 707 C CA . ASP A 1 89 ? 43.332 18.281 37.926 1.00 53.03 89 ASP A CA 1
ATOM 708 C C . ASP A 1 89 ? 44.715 18.190 37.284 1.00 53.08 89 ASP A C 1
ATOM 709 O O . ASP A 1 89 ? 45.148 19.135 36.618 1.00 59.06 89 ASP A O 1
ATOM 714 N N . SER A 1 90 ? 45.404 17.055 37.434 1.00 54.91 90 SER A N 1
ATOM 715 C CA . SER A 1 90 ? 46.748 16.910 36.879 1.00 63.07 90 SER A CA 1
ATOM 716 C C . SER A 1 90 ? 47.061 15.436 36.642 1.00 63.35 90 SER A C 1
ATOM 717 O O . SER A 1 90 ? 46.753 14.601 37.491 1.00 67.83 90 SER A O 1
ATOM 720 N N . ILE A 1 91 ? 47.670 15.118 35.491 1.00 56.00 91 ILE A N 1
ATOM 721 C CA . ILE A 1 91 ? 48.202 13.781 35.215 1.00 56.21 91 ILE A CA 1
ATOM 722 C C . ILE A 1 91 ? 49.391 13.899 34.276 1.00 51.53 91 ILE A C 1
ATOM 723 O O . ILE A 1 91 ? 49.694 14.971 33.752 1.00 50.50 91 ILE A O 1
ATOM 728 N N . ASP A 1 92 ? 50.056 12.763 34.045 1.00 48.91 92 ASP A N 1
ATOM 729 C CA . ASP A 1 92 ? 51.146 12.763 33.077 1.00 55.06 92 ASP A CA 1
ATOM 730 C C . ASP A 1 92 ? 50.614 13.045 31.672 1.00 42.44 92 ASP A C 1
ATOM 731 O O . ASP A 1 92 ? 51.065 13.988 31.011 1.00 46.82 92 ASP A O 1
ATOM 736 N N . SER A 1 93 ? 49.594 12.311 31.235 1.00 43.51 93 SER A N 1
ATOM 737 C CA . SER A 1 93 ? 49.009 12.568 29.925 1.00 42.81 93 SER A CA 1
ATOM 738 C C . SER A 1 93 ? 47.645 11.902 29.831 1.00 39.90 93 SER A C 1
ATOM 739 O O . SER A 1 93 ? 47.508 10.723 30.177 1.00 47.34 93 SER A O 1
ATOM 742 N N . THR A 1 94 ? 46.653 12.644 29.307 1.00 42.03 94 THR A N 1
ATOM 743 C CA . THR A 1 94 ? 45.347 12.044 29.013 1.00 42.03 94 THR A CA 1
ATOM 744 C C . THR A 1 94 ? 45.451 10.884 28.021 1.00 42.83 94 THR A C 1
ATOM 745 O O . THR A 1 94 ? 44.620 9.961 28.061 1.00 42.25 94 THR A O 1
ATOM 749 N N . GLN A 1 95 ? 46.466 10.899 27.143 1.00 43.66 95 GLN A N 1
ATOM 750 C CA . GLN A 1 95 ? 46.606 9.871 26.104 1.00 44.57 95 GLN A CA 1
ATOM 751 C C . GLN A 1 95 ? 47.150 8.570 26.687 1.00 37.28 95 GLN A C 1
ATOM 752 O O . GLN A 1 95 ? 46.681 7.485 26.329 1.00 45.23 95 GLN A O 1
ATOM 758 N N . LEU A 1 96 ? 48.154 8.664 27.566 1.00 40.16 96 LEU A N 1
ATOM 759 C CA . LEU A 1 96 ? 48.577 7.510 28.366 1.00 39.91 96 LEU A CA 1
ATOM 760 C C . LEU A 1 96 ? 47.414 6.934 29.157 1.00 44.54 96 LEU A C 1
ATOM 761 O O . LEU A 1 96 ? 47.208 5.714 29.191 1.00 39.29 96 LEU A O 1
ATOM 766 N N . ALA A 1 97 ? 46.662 7.806 29.830 1.00 45.18 97 ALA A N 1
ATOM 767 C CA . ALA A 1 97 ? 45.545 7.355 30.647 1.00 47.29 97 ALA A CA 1
ATOM 768 C C . ALA A 1 97 ? 44.501 6.640 29.794 1.00 50.19 97 ALA A C 1
ATOM 769 O O . ALA A 1 97 ? 44.051 5.537 30.140 1.00 44.90 97 ALA A O 1
ATOM 771 N N . ALA A 1 98 ? 44.102 7.262 28.670 1.00 39.98 98 ALA A N 1
ATOM 772 C CA . ALA A 1 98 ? 43.134 6.634 27.767 1.00 42.89 98 ALA A CA 1
ATOM 773 C C . ALA A 1 98 ? 43.631 5.275 27.293 1.00 41.26 98 ALA A C 1
ATOM 774 O O . ALA A 1 98 ? 42.868 4.304 27.260 1.00 43.54 98 ALA A O 1
ATOM 776 N N . LYS A 1 99 ? 44.914 5.179 26.932 1.00 44.07 99 LYS A N 1
ATOM 777 C CA . LYS A 1 99 ? 45.400 3.910 26.401 1.00 51.78 99 LYS A CA 1
ATOM 778 C C . LYS A 1 99 ? 45.355 2.812 27.457 1.00 50.21 99 LYS A C 1
ATOM 779 O O . LYS A 1 99 ? 45.169 1.635 27.121 1.00 49.58 99 LYS A O 1
ATOM 785 N N . LYS A 1 100 ? 45.526 3.171 28.729 1.00 44.88 100 LYS A N 1
ATOM 786 C CA . LYS A 1 100 ? 45.401 2.182 29.795 1.00 51.79 100 LYS A CA 1
ATOM 787 C C . LYS A 1 100 ? 43.937 1.832 30.032 1.00 46.70 100 LYS A C 1
ATOM 788 O O . LYS A 1 100 ? 43.576 0.653 30.088 1.00 48.12 100 LYS A O 1
ATOM 794 N N . SER A 1 101 ? 43.074 2.851 30.120 1.00 45.06 101 SER A N 1
ATOM 795 C CA . SER A 1 101 ? 41.660 2.652 30.445 1.00 53.85 101 SER A CA 1
ATOM 796 C C . SER A 1 101 ? 40.874 1.918 29.359 1.00 51.43 101 SER A C 1
ATOM 797 O O . SER A 1 101 ? 39.803 1.373 29.650 1.00 48.67 101 SER A O 1
ATOM 800 N N . LEU A 1 102 ? 41.351 1.887 28.119 1.00 42.04 102 LEU A N 1
ATOM 801 C CA . LEU A 1 102 ? 40.558 1.212 27.094 1.00 42.20 102 LEU A CA 1
ATOM 802 C C . LEU A 1 102 ? 40.743 -0.294 27.131 1.00 43.40 102 LEU A C 1
ATOM 803 O O . LEU A 1 102 ? 39.910 -1.014 26.564 1.00 44.78 102 LEU A O 1
ATOM 808 N N . VAL A 1 103 ? 41.807 -0.781 27.778 1.00 42.76 103 VAL A N 1
ATOM 809 C CA . VAL A 1 103 ? 42.139 -2.202 27.705 1.00 45.47 103 VAL A CA 1
ATOM 810 C C . VAL A 1 103 ? 41.063 -3.016 28.412 1.00 52.16 103 VAL A C 1
ATOM 811 O O . VAL A 1 103 ? 40.665 -2.703 29.544 1.00 45.85 103 VAL A O 1
ATOM 815 N N . GLY A 1 104 ? 40.573 -4.058 27.736 1.00 43.36 104 GLY A N 1
ATOM 816 C CA . GLY A 1 104 ? 39.670 -5.016 28.343 1.00 47.26 104 GLY A CA 1
ATOM 817 C C . GLY A 1 104 ? 38.205 -4.640 28.333 1.00 48.57 104 GLY A C 1
ATOM 818 O O . GLY A 1 104 ? 37.414 -5.320 28.986 1.00 47.21 104 GLY A O 1
ATOM 819 N N . ASN A 1 105 ? 37.816 -3.584 27.624 1.00 45.52 105 ASN A N 1
ATOM 820 C CA . ASN A 1 105 ? 36.413 -3.211 27.526 1.00 54.49 105 ASN A CA 1
ATOM 821 C C . ASN A 1 105 ? 36.170 -2.598 26.150 1.00 48.56 105 ASN A C 1
ATOM 822 O O . ASN A 1 105 ? 37.103 -2.280 25.405 1.00 48.91 105 ASN A O 1
ATOM 827 N N . GLN A 1 106 ? 34.899 -2.416 25.821 1.00 51.00 106 GLN A N 1
ATOM 828 C CA . GLN A 1 106 ? 34.505 -1.770 24.575 1.00 55.21 106 GLN A CA 1
ATOM 829 C C . GLN A 1 106 ? 33.802 -0.435 24.827 1.00 56.24 106 GLN A C 1
ATOM 830 O O . GLN A 1 106 ? 32.931 -0.031 24.055 1.00 56.17 106 GLN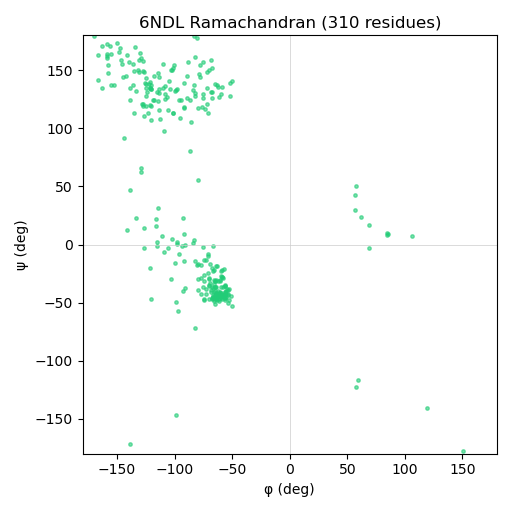 A O 1
ATOM 836 N N . SER A 1 107 ? 34.181 0.259 25.903 1.00 52.69 107 SER A N 1
ATOM 837 C CA . SER A 1 107 ? 33.556 1.523 26.276 1.00 50.80 107 SER A CA 1
ATOM 838 C C . SER A 1 107 ? 34.082 2.668 25.419 1.00 55.35 107 SER A C 1
ATOM 839 O O . SER A 1 107 ? 35.248 2.683 25.013 1.00 47.42 107 SER A O 1
ATOM 842 N N . SER A 1 108 ? 33.205 3.635 25.154 1.00 54.72 108 SER A N 1
ATOM 843 C CA . SER A 1 108 ? 33.587 4.906 24.550 1.00 52.91 108 SER A CA 1
ATOM 844 C C . SER A 1 108 ? 33.596 5.958 25.648 1.00 50.27 108 SER A C 1
ATOM 845 O O . SER A 1 108 ? 32.660 6.025 26.453 1.00 50.28 108 SER A O 1
ATOM 848 N N . PHE A 1 109 ? 34.644 6.773 25.692 1.00 49.11 109 PHE A N 1
ATOM 849 C CA . PHE A 1 109 ? 34.805 7.669 26.833 1.00 46.28 109 PHE A CA 1
ATOM 850 C C . PHE A 1 109 ? 35.792 8.755 26.456 1.00 52.20 109 PHE A C 1
ATOM 851 O O . PHE A 1 109 ? 36.454 8.683 25.421 1.00 44.27 109 PHE A O 1
ATOM 859 N N . PHE A 1 110 ? 35.909 9.760 27.320 1.00 46.96 110 PHE A N 1
ATOM 860 C CA . PHE A 1 110 ? 36.959 10.740 27.129 1.00 45.09 110 PHE A CA 1
ATOM 861 C C . PHE A 1 110 ? 37.571 11.097 28.474 1.00 56.53 110 PHE A C 1
ATOM 862 O O . PHE A 1 110 ? 36.964 10.917 29.537 1.00 50.49 110 PHE A O 1
ATOM 870 N N . ILE A 1 111 ? 38.806 11.580 28.407 1.00 48.71 111 ILE A N 1
ATOM 871 C CA . ILE A 1 111 ? 39.614 11.899 29.572 1.00 47.57 111 ILE A CA 1
ATOM 872 C C . ILE A 1 111 ? 40.050 13.346 29.456 1.00 57.18 111 ILE A C 1
ATOM 873 O O . ILE A 1 111 ? 40.573 13.751 28.410 1.00 49.52 111 ILE A O 1
ATOM 878 N N . LEU A 1 112 ? 39.800 14.128 30.513 1.00 46.39 112 LEU A N 1
ATOM 879 C CA . LEU A 1 112 ? 40.148 15.546 30.585 1.00 49.98 112 LEU A CA 1
ATOM 880 C C . LEU A 1 112 ? 41.075 15.788 31.767 1.00 53.91 112 LEU A C 1
ATOM 881 O O . LEU A 1 112 ? 40.858 15.231 32.850 1.00 49.97 112 LEU A O 1
ATOM 886 N N . SER A 1 113 ? 42.085 16.641 31.580 1.00 47.74 113 SER A N 1
ATOM 887 C CA . SER A 1 113 ? 42.928 17.072 32.695 1.00 49.21 113 SER A CA 1
ATOM 888 C C . SER A 1 113 ? 43.218 18.563 32.589 1.00 51.77 113 SER A C 1
ATOM 889 O O . SER A 1 113 ? 43.572 19.050 31.512 1.00 46.39 113 SER A O 1
ATOM 892 N N . ASP A 1 114 ? 43.090 19.281 33.717 1.00 48.19 114 ASP A N 1
ATOM 893 C CA . ASP A 1 114 ? 43.406 20.710 33.709 1.00 55.11 114 ASP A CA 1
ATOM 894 C C . ASP A 1 114 ? 44.861 20.951 33.321 1.00 53.70 114 ASP A C 1
ATOM 895 O O . ASP A 1 114 ? 45.186 21.974 32.706 1.00 50.33 114 ASP A O 1
ATOM 900 N N . GLU A 1 115 ? 45.735 20.007 33.653 1.00 55.64 115 GLU A N 1
ATOM 901 C CA . GLU A 1 115 ? 47.170 20.109 33.446 1.00 58.50 115 GLU A CA 1
ATOM 902 C C . GLU A 1 115 ? 47.714 18.745 33.028 1.00 55.05 115 GLU A C 1
ATOM 903 O O . GLU A 1 115 ? 47.212 17.710 33.482 1.00 50.31 115 GLU A O 1
ATOM 909 N N . GLN A 1 116 ? 48.720 18.739 32.147 1.00 50.04 116 GLN A N 1
ATOM 910 C CA . GLN A 1 116 ? 49.501 17.540 31.856 1.00 49.00 116 GLN A CA 1
ATOM 911 C C . GLN A 1 116 ? 50.957 17.816 32.186 1.00 45.53 116 GLN A C 1
ATOM 912 O O . GLN A 1 116 ? 51.489 18.865 31.811 1.00 49.40 116 GLN A O 1
ATOM 918 N N . THR A 1 117 ? 51.603 16.883 32.893 1.00 48.75 117 THR A N 1
ATOM 919 C CA . THR A 1 117 ? 53.029 17.034 33.163 1.00 50.80 117 THR A CA 1
ATOM 920 C C . THR A 1 117 ? 53.897 16.368 32.100 1.00 51.23 117 THR A C 1
ATOM 921 O O . THR A 1 117 ? 55.108 16.610 32.064 1.00 51.96 117 THR A O 1
ATOM 925 N N . LYS A 1 118 ? 53.322 15.513 31.263 1.00 53.03 118 LYS A N 1
ATOM 926 C CA . LYS A 1 118 ? 54.091 14.829 30.233 1.00 53.17 118 LYS A CA 1
ATOM 927 C C . LYS A 1 118 ? 53.283 14.795 28.942 1.00 52.15 118 LYS A C 1
ATOM 928 O O . LYS A 1 118 ? 53.113 13.751 28.312 1.00 51.04 118 LYS A O 1
ATOM 934 N N . GLY A 1 119 ? 52.713 15.942 28.577 1.00 43.44 119 GLY A N 1
ATOM 935 C CA . GLY A 1 119 ? 52.001 16.023 27.312 1.00 42.92 119 GLY A CA 1
ATOM 936 C C . GLY A 1 119 ? 52.958 15.767 26.153 1.00 42.51 119 GLY A C 1
ATOM 937 O O . GLY A 1 119 ? 54.096 16.250 26.147 1.00 43.92 119 GLY A O 1
ATOM 938 N N . ARG A 1 120 ? 52.509 14.946 25.197 1.00 46.20 120 ARG A N 1
ATOM 939 C CA . ARG A 1 120 ? 53.315 14.531 24.046 1.00 49.54 120 ARG A CA 1
ATOM 940 C C . ARG A 1 120 ? 52.488 14.666 22.773 1.00 43.77 120 ARG A C 1
ATOM 941 O O . ARG A 1 120 ? 51.332 14.237 22.731 1.00 42.87 120 ARG A O 1
ATOM 949 N N . GLY A 1 121 ? 53.067 15.275 21.744 1.00 51.59 121 GLY A N 1
ATOM 950 C CA . GLY A 1 121 ? 52.420 15.367 20.430 1.00 42.28 121 GLY A CA 1
ATOM 951 C C . GLY A 1 121 ? 52.930 14.305 19.474 1.00 56.98 121 GLY A C 1
ATOM 952 O O . GLY A 1 121 ? 53.298 13.199 19.884 1.00 47.84 121 GLY A O 1
ATOM 953 N N . ARG A 1 122 ? 52.994 14.652 18.182 1.00 48.98 122 ARG A N 1
ATOM 954 C CA . ARG A 1 122 ? 53.546 13.721 17.210 1.00 45.24 122 ARG A CA 1
ATOM 955 C C . ARG A 1 122 ? 55.043 13.566 17.404 1.00 45.53 122 ARG A C 1
ATOM 956 O O . ARG A 1 122 ? 55.740 14.491 17.833 1.00 47.44 122 ARG A O 1
ATOM 964 N N . PHE A 1 123 ? 55.543 12.379 17.056 1.00 42.73 123 PHE A N 1
ATOM 965 C CA . PHE A 1 123 ? 56.966 12.068 17.138 1.00 43.93 123 PHE A CA 1
ATOM 966 C C . PHE A 1 123 ? 57.507 12.277 18.556 1.00 40.57 123 PHE A C 1
ATOM 967 O O . PHE A 1 123 ? 58.707 12.556 18.751 1.00 42.22 123 PHE A O 1
ATOM 975 N N . ASN A 1 124 ? 56.640 12.089 19.559 1.00 47.14 124 ASN A N 1
ATOM 976 C CA . ASN A 1 124 ? 57.019 12.238 20.967 1.00 50.61 124 ASN A CA 1
ATOM 977 C C . ASN A 1 124 ? 57.484 13.659 21.286 1.00 52.46 124 ASN A C 1
ATOM 978 O O . ASN A 1 124 ? 58.247 13.867 22.231 1.00 52.79 124 ASN A O 1
ATOM 983 N N . ARG A 1 125 ? 57.061 14.650 20.501 1.00 48.82 125 ARG A N 1
ATOM 984 C CA . ARG A 1 125 ? 57.426 16.027 20.794 1.00 54.16 125 ARG A CA 1
ATOM 985 C C . ARG A 1 125 ? 56.669 16.529 22.023 1.00 50.06 125 ARG A C 1
ATOM 986 O O . ARG A 1 125 ? 55.538 16.127 22.298 1.00 43.46 125 ARG A O 1
ATOM 994 N N . HIS A 1 126 ? 57.311 17.423 22.757 1.00 51.91 126 HIS A N 1
ATOM 995 C CA . HIS A 1 126 ? 56.719 17.964 23.973 1.00 56.07 126 HIS A CA 1
ATOM 996 C C . HIS A 1 126 ? 55.520 18.841 23.625 1.00 47.11 126 HIS A C 1
ATOM 997 O O . HIS A 1 126 ? 55.581 19.659 22.699 1.00 53.90 126 HIS A O 1
ATOM 1004 N N . TRP A 1 127 ? 54.401 18.621 24.310 1.00 42.30 127 TRP A N 1
ATOM 1005 C CA . TRP A 1 127 ? 53.215 19.449 24.166 1.00 42.34 127 TRP A CA 1
ATOM 1006 C C . TRP A 1 127 ? 52.963 20.211 25.467 1.00 55.43 127 TRP A C 1
ATOM 1007 O O . TRP A 1 127 ? 52.659 19.604 26.503 1.00 54.76 127 TRP A O 1
ATOM 1018 N N . SER A 1 128 ? 53.051 21.532 25.404 1.00 53.74 128 SER A N 1
ATOM 1019 C CA . SER A 1 128 ? 52.891 22.360 26.598 1.00 52.75 128 SER A CA 1
ATOM 1020 C C . SER A 1 128 ? 51.414 22.435 26.978 1.00 50.29 128 SER A C 1
ATOM 1021 O O . SER A 1 128 ? 50.566 22.793 26.150 1.00 51.03 128 SER A O 1
ATOM 1024 N N . SER A 1 129 ? 51.109 22.094 28.238 1.00 48.63 129 SER A N 1
ATOM 1025 C CA . SER A 1 129 ? 49.743 21.835 28.705 1.00 50.30 129 SER A CA 1
ATOM 1026 C C . SER A 1 129 ? 49.438 22.650 29.976 1.00 59.47 129 SER A C 1
ATOM 1027 O O . SER A 1 129 ? 49.208 22.077 31.044 1.00 54.61 129 SER A O 1
ATOM 1030 N N . SER A 1 130 ? 49.391 23.977 29.859 1.00 58.00 130 SER A N 1
ATOM 1031 C CA . SER A 1 130 ? 49.336 24.829 31.052 1.00 69.77 130 SER A CA 1
ATOM 1032 C C . SER A 1 130 ? 48.048 24.637 31.853 1.00 62.58 130 SER A C 1
ATOM 1033 O O . SER A 1 130 ? 46.951 24.537 31.297 1.00 57.60 130 SER A O 1
ATOM 1036 N N . LYS A 1 131 ? 48.193 24.602 33.178 1.00 65.01 131 LYS A N 1
ATOM 1037 C CA . LYS A 1 131 ? 47.057 24.421 34.071 1.00 62.90 131 LYS A CA 1
ATOM 1038 C C . LYS A 1 131 ? 46.040 25.542 33.884 1.00 62.69 131 LYS A C 1
ATOM 1039 O O . LYS A 1 131 ? 46.393 26.725 33.886 1.00 60.84 131 LYS A O 1
ATOM 1045 N N . GLY A 1 132 ? 44.776 25.167 33.692 1.00 61.64 132 GLY A N 1
ATOM 1046 C CA . GLY A 1 132 ? 43.715 26.158 33.614 1.00 58.96 132 GLY A CA 1
ATOM 1047 C C . GLY A 1 132 ? 43.730 27.058 32.390 1.00 65.91 132 GLY A C 1
ATOM 1048 O O . GLY A 1 132 ? 43.068 28.099 32.389 1.00 70.89 132 GLY A O 1
ATOM 1049 N N . GLN A 1 133 ? 44.461 26.691 31.339 1.00 57.84 133 GLN A N 1
ATOM 1050 C CA . GLN A 1 133 ? 44.538 27.532 30.154 1.00 61.42 133 GLN A CA 1
ATOM 1051 C C . GLN A 1 133 ? 44.186 26.805 28.863 1.00 67.97 133 GLN A C 1
ATOM 1052 O O . GLN A 1 133 ? 44.151 27.446 27.800 1.00 61.65 133 GLN A O 1
ATOM 1058 N N . GLY A 1 134 ? 43.907 25.503 28.919 1.00 49.84 134 GLY A N 1
ATOM 1059 C CA . GLY A 1 134 ? 43.644 24.766 27.698 1.00 52.55 134 GLY A CA 1
ATOM 1060 C C . GLY A 1 134 ? 42.795 23.542 27.938 1.00 62.36 134 GLY A C 1
ATOM 1061 O O . GLY A 1 134 ? 42.622 23.084 29.077 1.00 59.69 134 GLY A O 1
ATOM 1062 N N . LEU A 1 135 ? 42.247 23.022 26.837 1.00 50.75 135 LEU A N 1
ATOM 1063 C CA . LEU A 1 135 ? 41.520 21.758 26.830 1.00 47.03 135 LEU A CA 1
ATOM 1064 C C . LEU A 1 135 ? 42.508 20.674 26.419 1.00 49.89 135 LEU A C 1
ATOM 1065 O O . LEU A 1 135 ? 42.949 20.632 25.263 1.00 51.51 135 LEU A O 1
ATOM 1070 N N . TRP A 1 136 ? 42.882 19.824 27.383 1.00 47.64 136 TRP A N 1
ATOM 1071 C CA . TRP A 1 136 ? 43.797 18.707 27.168 1.00 46.50 136 TRP A CA 1
ATOM 1072 C C . TRP A 1 136 ? 42.982 17.434 27.357 1.00 54.73 136 TRP A C 1
ATOM 1073 O O . TRP A 1 136 ? 42.607 17.100 28.486 1.00 47.10 136 TRP A O 1
ATOM 1084 N N . MET A 1 137 ? 42.705 16.730 26.257 1.00 50.69 137 MET A N 1
ATOM 1085 C CA . MET A 1 137 ? 41.658 15.715 26.237 1.00 48.56 137 MET A CA 1
ATOM 1086 C C . MET A 1 137 ? 42.054 14.547 25.338 1.00 45.64 137 MET A C 1
ATOM 1087 O O . MET A 1 137 ? 42.701 14.741 24.307 1.00 45.48 137 MET A O 1
ATOM 1092 N N . SER A 1 138 ? 41.677 13.332 25.733 1.00 44.92 138 SER A N 1
ATOM 1093 C CA . SER A 1 138 ? 41.808 12.176 24.852 1.00 43.47 138 SER A CA 1
ATOM 1094 C C . SER A 1 138 ? 40.447 11.516 24.727 1.00 51.28 138 SER A C 1
ATOM 1095 O O . SER A 1 138 ? 39.740 11.326 25.727 1.00 46.31 138 SER A O 1
ATOM 1098 N N . VAL A 1 139 ? 40.083 11.180 23.498 1.00 45.20 139 VAL A N 1
ATOM 1099 C CA . VAL A 1 139 ? 38.777 10.622 23.176 1.00 42.91 139 VAL A CA 1
ATOM 1100 C C . VAL A 1 139 ? 38.985 9.190 22.700 1.00 50.06 139 VAL A C 1
ATOM 1101 O O . VAL A 1 139 ? 39.811 8.939 21.815 1.00 45.16 139 VAL A O 1
ATOM 1105 N N . VAL A 1 140 ? 38.224 8.253 23.256 1.00 46.71 140 VAL A N 1
ATOM 1106 C CA . VAL A 1 140 ? 38.331 6.847 22.870 1.00 45.99 140 VAL A CA 1
ATOM 1107 C C . VAL A 1 140 ? 37.026 6.453 22.199 1.00 50.17 140 VAL A C 1
ATOM 1108 O O . VAL A 1 140 ? 35.947 6.609 22.785 1.00 47.96 140 VAL A O 1
ATOM 1112 N N . LEU A 1 141 ? 37.114 5.955 20.962 1.00 45.01 141 LEU A N 1
ATOM 1113 C CA . LEU A 1 141 ? 35.928 5.575 20.216 1.00 47.43 141 LEU A CA 1
ATOM 1114 C C . LEU A 1 141 ? 36.127 4.172 19.663 1.00 45.69 141 LEU A C 1
ATOM 1115 O O . LEU A 1 141 ? 37.245 3.662 19.627 1.00 48.85 141 LEU A O 1
ATOM 1120 N N . ARG A 1 142 ? 35.031 3.553 19.219 1.00 47.43 142 ARG A N 1
ATOM 1121 C CA . ARG A 1 142 ? 35.017 2.142 18.824 1.00 53.11 142 ARG A CA 1
ATOM 1122 C C . ARG A 1 142 ? 34.398 1.960 17.438 1.00 52.05 142 ARG A C 1
ATOM 1123 O O . ARG A 1 142 ? 33.388 1.269 17.282 1.00 51.19 142 ARG A O 1
ATOM 1131 N N . PRO A 1 143 ? 35.002 2.533 16.393 1.00 50.85 143 PRO A N 1
ATOM 1132 C CA . PRO A 1 143 ? 34.458 2.312 15.046 1.00 51.53 143 PRO A CA 1
ATOM 1133 C C . PRO A 1 143 ? 34.717 0.886 14.573 1.00 56.55 143 PRO A C 1
ATOM 1134 O O . PRO A 1 143 ? 35.823 0.363 14.701 1.00 61.85 143 PRO A O 1
ATOM 1138 N N . ASN A 1 144 ? 33.685 0.259 14.013 1.00 54.61 144 ASN A N 1
ATOM 1139 C CA . ASN A 1 144 ? 33.813 -1.089 13.459 1.00 73.47 144 ASN A CA 1
ATOM 1140 C C . ASN A 1 144 ? 34.289 -0.983 12.011 1.00 76.68 144 ASN A C 1
ATOM 1141 O O . ASN A 1 144 ? 33.507 -1.049 11.064 1.00 82.02 144 ASN A O 1
ATOM 1146 N N . VAL A 1 145 ? 35.605 -0.794 11.839 1.00 64.05 145 VAL A N 1
ATOM 1147 C CA . VAL A 1 145 ? 36.199 -0.563 10.521 1.00 65.63 145 VAL A CA 1
ATOM 1148 C C . VAL A 1 145 ? 37.613 -1.143 10.477 1.00 60.96 145 VAL A C 1
ATOM 1149 O O . VAL A 1 145 ? 38.211 -1.466 11.505 1.00 61.24 145 VAL A O 1
ATOM 1153 N N . ALA A 1 146 ? 38.150 -1.263 9.263 1.00 59.35 146 ALA A N 1
ATOM 1154 C CA . ALA A 1 146 ? 39.515 -1.736 9.035 1.00 58.73 146 ALA A CA 1
ATOM 1155 C C . ALA A 1 146 ? 40.546 -0.713 9.537 1.00 52.67 146 ALA A C 1
ATOM 1156 O O . ALA A 1 146 ? 40.252 0.476 9.702 1.00 61.05 146 ALA A O 1
ATOM 1158 N N . PHE A 1 147 ? 41.775 -1.187 9.799 1.00 57.36 147 PHE A N 1
ATOM 1159 C CA . PHE A 1 147 ? 42.758 -0.301 10.428 1.00 62.09 147 PHE A CA 1
ATOM 1160 C C . PHE A 1 147 ? 43.249 0.783 9.475 1.00 66.10 147 PHE A C 1
ATOM 1161 O O . PHE A 1 147 ? 43.673 1.849 9.940 1.00 57.49 147 PHE A O 1
ATOM 1169 N N . SER A 1 148 ? 43.175 0.544 8.159 1.00 56.55 148 SER A N 1
ATOM 1170 C CA . SER A 1 148 ? 43.519 1.567 7.176 1.00 65.75 148 SER A CA 1
ATOM 1171 C C . SER A 1 148 ? 42.602 2.782 7.246 1.00 56.31 148 SER A C 1
ATOM 1172 O O . SER A 1 148 ? 42.960 3.837 6.714 1.00 75.38 148 SER A O 1
ATOM 1175 N N . MET A 1 149 ? 41.421 2.652 7.860 1.00 60.19 149 MET A N 1
ATOM 1176 C CA . MET A 1 149 ? 40.483 3.763 8.014 1.00 60.41 149 MET A CA 1
ATOM 1177 C C . MET A 1 149 ? 40.947 4.811 9.013 1.00 57.89 149 MET A C 1
ATOM 1178 O O . MET A 1 149 ? 40.287 5.848 9.130 1.00 64.77 149 MET A O 1
ATOM 1183 N N . ILE A 1 150 ? 42.034 4.564 9.752 1.00 62.18 150 ILE A N 1
ATOM 1184 C CA . ILE A 1 150 ? 42.523 5.571 10.697 1.00 60.70 150 ILE A CA 1
ATOM 1185 C C . ILE A 1 150 ? 42.741 6.916 10.006 1.00 49.33 150 ILE A C 1
ATOM 1186 O O . ILE A 1 150 ? 42.443 7.975 10.577 1.00 61.01 150 ILE A O 1
ATOM 1191 N N . SER A 1 151 ? 43.265 6.900 8.764 1.00 53.64 151 SER A N 1
ATOM 1192 C CA . SER A 1 151 ? 43.619 8.152 8.093 1.00 55.11 151 SER A CA 1
ATOM 1193 C C . SER A 1 151 ? 42.391 9.008 7.829 1.00 57.58 151 SER A C 1
ATOM 1194 O O . SER A 1 151 ? 42.428 10.229 8.008 1.00 55.02 151 SER A O 1
ATOM 1197 N N . LYS A 1 152 ? 41.292 8.383 7.404 1.00 60.20 152 LYS A N 1
ATOM 1198 C CA . LYS A 1 152 ? 40.088 9.152 7.128 1.00 64.86 152 LYS A CA 1
ATOM 1199 C C . LYS A 1 152 ? 39.447 9.688 8.403 1.00 61.04 152 LYS A C 1
ATOM 1200 O O . LYS A 1 152 ? 38.909 10.801 8.391 1.00 58.93 152 LYS A O 1
ATOM 1206 N N . PHE A 1 153 ? 39.498 8.933 9.504 1.00 60.24 153 PHE A N 1
ATOM 1207 C CA . PHE A 1 153 ? 39.006 9.464 10.774 1.00 63.92 153 PHE A CA 1
ATOM 1208 C C . PHE A 1 153 ? 39.680 10.789 11.088 1.00 56.22 153 PHE A C 1
ATOM 1209 O O . PHE A 1 153 ? 39.023 11.785 11.420 1.00 55.42 153 PHE A O 1
ATOM 1217 N N . ASN A 1 154 ? 41.007 10.802 11.000 1.00 56.74 154 ASN A N 1
ATOM 1218 C CA . ASN A 1 154 ? 41.784 12.002 11.262 1.00 57.20 154 ASN A CA 1
ATOM 1219 C C . ASN A 1 154 ? 41.295 13.197 10.437 1.00 54.69 154 ASN A C 1
ATOM 1220 O O . ASN A 1 154 ? 41.251 14.329 10.933 1.00 62.42 154 ASN A O 1
ATOM 1225 N N . LEU A 1 155 ? 40.902 12.963 9.178 1.00 52.03 155 LEU A N 1
ATOM 1226 C CA . LEU A 1 155 ? 40.464 14.069 8.326 1.00 53.44 155 LEU A CA 1
ATOM 1227 C C . LEU A 1 155 ? 39.087 14.587 8.738 1.00 60.04 155 LEU A C 1
ATOM 1228 O O . LEU A 1 155 ? 38.854 15.804 8.742 1.00 62.14 155 LEU A O 1
ATOM 1233 N N . PHE A 1 156 ? 38.155 13.678 9.053 1.00 56.36 156 PHE A N 1
ATOM 1234 C CA . PHE A 1 156 ? 36.811 14.086 9.472 1.00 60.83 156 PHE A CA 1
ATOM 1235 C C . PHE A 1 156 ? 36.850 14.862 10.780 1.00 55.44 156 PHE A C 1
ATOM 1236 O O . PHE A 1 156 ? 36.226 15.920 10.902 1.00 60.34 156 PHE A O 1
ATOM 1244 N N . ILE A 1 157 ? 37.586 14.348 11.770 1.00 55.67 157 ILE A N 1
ATOM 1245 C CA . ILE A 1 157 ? 37.588 14.962 13.095 1.00 49.98 157 ILE A CA 1
ATOM 1246 C C . ILE A 1 157 ? 38.208 16.353 13.050 1.00 58.25 157 ILE A C 1
ATOM 1247 O O . ILE A 1 157 ? 37.759 17.261 13.766 1.00 53.33 157 ILE A O 1
ATOM 1252 N N . ALA A 1 158 ? 39.213 16.558 12.185 1.00 53.96 158 ALA A N 1
ATOM 1253 C CA . ALA A 1 158 ? 39.806 17.882 12.003 1.00 51.87 158 ALA A CA 1
ATOM 1254 C C . ALA A 1 158 ? 38.746 18.944 11.737 1.00 52.25 158 ALA A C 1
ATOM 1255 O O . ALA A 1 158 ? 38.787 20.039 12.310 1.00 59.28 158 ALA A O 1
ATOM 1257 N N . LEU A 1 159 ? 37.782 18.636 10.867 1.00 56.34 159 LEU A N 1
ATOM 1258 C CA . LEU A 1 159 ? 36.758 19.621 10.525 1.00 56.61 159 LEU A CA 1
ATOM 1259 C C . LEU A 1 159 ? 35.823 19.902 11.696 1.00 52.51 159 LEU A C 1
ATOM 1260 O O . LEU A 1 159 ? 35.311 21.022 11.821 1.00 58.89 159 LEU A O 1
ATOM 1265 N N . GLY A 1 160 ? 35.556 18.899 12.534 1.00 54.87 160 GLY A N 1
ATOM 1266 C CA . GLY A 1 160 ? 34.714 19.137 13.698 1.00 61.36 160 GLY A CA 1
ATOM 1267 C C . GLY A 1 160 ? 35.383 20.050 14.705 1.00 54.22 160 GLY A C 1
ATOM 1268 O O . GLY A 1 160 ? 34.781 21.018 15.184 1.00 62.34 160 GLY A O 1
ATOM 1269 N N . ILE A 1 161 ? 36.653 19.766 15.016 1.00 51.84 161 ILE A N 1
ATOM 1270 C CA . ILE A 1 161 ? 37.438 20.636 15.895 1.00 52.21 161 ILE A CA 1
ATOM 1271 C C . ILE A 1 161 ? 37.529 22.051 15.329 1.00 62.87 161 ILE A C 1
ATOM 1272 O O . ILE A 1 161 ? 37.409 23.038 16.068 1.00 62.97 161 ILE A O 1
ATOM 1277 N N . ARG A 1 162 ? 37.764 22.178 14.015 1.00 58.26 162 ARG A N 1
ATOM 1278 C CA . ARG A 1 162 ? 37.838 23.509 13.416 1.00 59.54 162 ARG A CA 1
ATOM 1279 C C . ARG A 1 162 ? 36.513 24.244 13.572 1.00 58.00 162 ARG A C 1
ATOM 1280 O O . ARG A 1 162 ? 36.485 25.415 13.970 1.00 61.31 162 ARG A O 1
ATOM 1288 N N . ASP A 1 163 ? 35.399 23.563 13.264 1.00 73.22 163 ASP A N 1
ATOM 1289 C CA . ASP A 1 163 ? 34.073 24.161 13.428 1.00 73.86 163 ASP A CA 1
ATOM 1290 C C . ASP A 1 163 ? 33.828 24.605 14.870 1.00 68.44 163 ASP A C 1
ATOM 1291 O O . ASP A 1 163 ? 33.315 25.704 15.105 1.00 64.87 163 ASP A O 1
ATOM 1296 N N . ALA A 1 164 ? 34.187 23.769 15.852 1.00 61.46 164 ALA A N 1
ATOM 1297 C CA . ALA A 1 164 ? 33.940 24.139 17.246 1.00 62.41 164 ALA A CA 1
ATOM 1298 C C . ALA A 1 164 ? 34.739 25.378 17.628 1.00 62.12 164 ALA A C 1
ATOM 1299 O O . ALA A 1 164 ? 34.206 26.308 18.242 1.00 67.75 164 ALA A O 1
ATOM 1301 N N . ILE A 1 165 ? 36.026 25.409 17.263 1.00 67.50 165 ILE A N 1
ATOM 1302 C CA . ILE A 1 165 ? 36.852 26.588 17.529 1.00 64.95 165 ILE A CA 1
ATOM 1303 C C . ILE A 1 165 ? 36.316 27.802 16.774 1.00 65.65 165 ILE A C 1
ATOM 1304 O O . ILE A 1 165 ? 36.234 28.908 17.326 1.00 67.97 165 ILE A O 1
ATOM 1309 N N . GLN A 1 166 ? 35.933 27.616 15.503 1.00 72.78 166 GLN A N 1
ATOM 1310 C CA . GLN A 1 166 ? 35.487 28.750 14.688 1.00 82.00 166 GLN A CA 1
ATOM 1311 C C . GLN A 1 166 ? 34.282 29.456 15.293 1.00 84.88 166 GLN A C 1
ATOM 1312 O O . GLN A 1 166 ? 34.084 30.653 15.053 1.00 73.60 166 GLN A O 1
ATOM 1318 N N . HIS A 1 167 ? 33.460 28.743 16.070 1.00 80.05 167 HIS A N 1
ATOM 1319 C CA . HIS A 1 167 ? 32.290 29.384 16.659 1.00 79.73 167 HIS A CA 1
ATOM 1320 C C . HIS A 1 167 ? 32.676 30.458 17.674 1.00 80.17 167 HIS A C 1
ATOM 1321 O O . HIS A 1 167 ? 31.880 31.368 17.933 1.00 77.54 167 HIS A O 1
ATOM 1328 N N . PHE A 1 168 ? 33.887 30.391 18.228 1.00 76.41 168 PHE A N 1
ATOM 1329 C CA . PHE A 1 168 ? 34.316 31.330 19.253 1.00 71.78 168 PHE A CA 1
ATOM 1330 C C . PHE A 1 168 ? 35.367 32.324 18.778 1.00 80.23 168 PHE A C 1
ATOM 1331 O O . PHE A 1 168 ? 35.709 33.241 19.531 1.00 82.39 168 PHE A O 1
ATOM 1339 N N . SER A 1 169 ? 35.883 32.178 17.564 1.00 75.96 169 SER A N 1
ATOM 1340 C CA . SER A 1 169 ? 36.910 33.068 17.045 1.00 79.13 169 SER A CA 1
ATOM 1341 C C . SER A 1 169 ? 36.308 33.995 15.999 1.00 76.64 169 SER A C 1
ATOM 1342 O O . SER A 1 169 ? 35.662 33.532 15.052 1.00 87.20 169 SER A O 1
ATOM 1345 N N . GLN A 1 170 ? 36.512 35.303 16.177 1.00 77.12 170 GLN A N 1
ATOM 1346 C CA . GLN A 1 170 ? 36.144 36.261 15.141 1.00 91.44 170 GLN A CA 1
ATOM 1347 C C . GLN A 1 170 ? 37.066 36.185 13.934 1.00 86.79 170 GLN A C 1
ATOM 1348 O O . GLN A 1 170 ? 36.766 36.802 12.908 1.00 89.12 170 GLN A O 1
ATOM 1354 N N . ASP A 1 171 ? 38.167 35.448 14.038 1.00 78.70 171 ASP A N 1
ATOM 1355 C CA . ASP A 1 171 ? 39.168 35.346 12.990 1.00 82.57 171 ASP A CA 1
ATOM 1356 C C . ASP A 1 171 ? 39.145 33.956 12.368 1.00 76.91 171 ASP A C 1
ATOM 1357 O O . ASP A 1 171 ? 38.726 32.978 12.997 1.00 67.04 171 ASP A O 1
ATOM 1362 N N . GLU A 1 172 ? 39.604 33.883 11.120 1.00 78.30 172 GLU A N 1
ATOM 1363 C CA . GLU A 1 172 ? 39.559 32.641 10.359 1.00 75.13 172 GLU A CA 1
ATOM 1364 C C . GLU A 1 172 ? 40.374 31.543 11.028 1.00 74.34 172 GLU A C 1
ATOM 1365 O O . GLU A 1 172 ? 41.559 31.719 11.327 1.00 75.48 172 GLU A O 1
ATOM 1371 N N . VAL A 1 173 ? 39.743 30.395 11.240 1.00 66.03 173 VAL A N 1
ATOM 1372 C CA A VAL A 1 173 ? 40.434 29.227 11.761 0.07 64.85 173 VAL A CA 1
ATOM 1373 C CA B VAL A 1 173 ? 40.377 29.196 11.783 0.93 63.97 173 VAL A CA 1
ATOM 1374 C C . VAL A 1 173 ? 40.576 28.221 10.627 1.00 71.95 173 VAL A C 1
ATOM 1375 O O . VAL A 1 173 ? 39.620 27.939 9.890 1.00 67.91 173 VAL A O 1
ATOM 1382 N N . LYS A 1 174 ? 41.800 27.726 10.446 1.00 63.60 174 LYS A N 1
ATOM 1383 C CA . LYS A 1 174 ? 42.116 26.844 9.332 1.00 65.23 174 LYS A CA 1
ATOM 1384 C C . LYS A 1 174 ? 42.793 25.571 9.820 1.00 68.58 174 LYS A C 1
ATOM 1385 O O . LYS A 1 174 ? 43.386 25.522 10.906 1.00 59.98 174 LYS A O 1
ATOM 1391 N N . VAL A 1 175 ? 42.699 24.535 8.984 1.00 58.74 175 VAL A N 1
ATOM 1392 C CA . VAL A 1 175 ? 43.309 23.237 9.249 1.00 64.95 175 VAL A CA 1
ATOM 1393 C C . VAL A 1 175 ? 44.624 23.146 8.488 1.00 62.16 175 VAL A C 1
ATOM 1394 O O . VAL A 1 175 ? 44.684 23.478 7.297 1.00 63.95 175 VAL A O 1
ATOM 1398 N N . LYS A 1 176 ? 45.678 22.701 9.169 1.00 69.49 176 LYS A N 1
ATOM 1399 C CA . LYS A 1 176 ? 46.917 22.298 8.511 1.00 61.94 176 LYS A CA 1
ATOM 1400 C C . LYS A 1 176 ? 46.935 20.774 8.452 1.00 69.28 176 LYS A C 1
ATOM 1401 O O . LYS A 1 176 ? 47.003 20.102 9.487 1.00 63.70 176 LYS A O 1
ATOM 1407 N N . TRP A 1 177 ? 46.853 20.238 7.242 1.00 64.62 177 TRP A N 1
ATOM 1408 C CA . TRP A 1 177 ? 46.897 18.798 7.038 1.00 57.44 177 TRP A CA 1
ATOM 1409 C C . TRP A 1 177 ? 48.246 18.239 7.493 1.00 54.57 177 TRP A C 1
ATOM 1410 O O . TRP A 1 177 ? 49.294 18.822 7.194 1.00 62.55 177 TRP A O 1
ATOM 1421 N N . PRO A 1 178 ? 48.267 17.102 8.198 1.00 59.57 178 PRO A N 1
ATOM 1422 C CA . PRO A 1 178 ? 47.047 16.403 8.593 1.00 55.90 178 PRO A CA 1
ATOM 1423 C C . PRO A 1 178 ? 46.618 16.592 10.041 1.00 55.30 178 PRO A C 1
ATOM 1424 O O . PRO A 1 178 ? 45.630 15.942 10.366 1.00 57.54 178 PRO A O 1
ATOM 1428 N N . ASN A 1 179 ? 47.273 17.442 10.871 1.00 56.37 179 ASN A N 1
ATOM 1429 C CA . ASN A 1 179 ? 47.105 17.295 12.320 1.00 56.08 179 ASN A CA 1
ATOM 1430 C C . ASN A 1 179 ? 47.015 18.556 13.182 1.00 75.99 179 ASN A C 1
ATOM 1431 O O . ASN A 1 179 ? 47.126 18.440 14.415 1.00 75.25 179 ASN A O 1
ATOM 1436 N N . ASP A 1 180 ? 46.846 19.750 12.632 1.00 62.59 180 ASP A N 1
ATOM 1437 C CA . ASP A 1 180 ? 46.830 20.926 13.502 1.00 63.35 180 ASP A CA 1
ATOM 1438 C C . ASP A 1 180 ? 45.789 21.938 13.038 1.00 59.91 180 ASP A C 1
ATOM 1439 O O . ASP A 1 180 ? 45.334 21.919 11.895 1.00 58.80 180 ASP A O 1
ATOM 1444 N N . ILE A 1 181 ? 45.457 22.854 13.942 1.00 58.93 181 ILE A N 1
ATOM 1445 C CA . ILE A 1 181 ? 44.505 23.928 13.694 1.00 57.96 181 ILE A CA 1
ATOM 1446 C C . ILE A 1 181 ? 45.184 25.256 13.996 1.00 59.73 181 ILE A C 1
ATOM 1447 O O . ILE A 1 181 ? 45.866 25.399 15.022 1.00 57.57 181 ILE A O 1
ATOM 1452 N N . TYR A 1 182 ? 44.942 26.241 13.132 1.00 56.78 182 TYR A N 1
ATOM 1453 C CA . TYR A 1 182 ? 45.628 27.520 13.153 1.00 56.32 182 TYR A CA 1
ATOM 1454 C C . TYR A 1 182 ? 44.632 28.668 13.159 1.00 69.94 182 TYR A C 1
ATOM 1455 O O . TYR A 1 182 ? 43.537 28.576 12.599 1.00 65.29 182 TYR A O 1
ATOM 1464 N N . ILE A 1 183 ? 45.039 29.760 13.786 1.00 62.52 183 ILE A N 1
ATOM 1465 C CA . ILE A 1 183 ? 44.432 31.058 13.567 1.00 58.60 183 ILE A CA 1
ATOM 1466 C C . ILE A 1 183 ? 45.559 31.981 13.124 1.00 69.22 183 ILE A C 1
ATOM 1467 O O . ILE A 1 183 ? 46.476 32.271 13.906 1.00 75.34 183 ILE A O 1
ATOM 1472 N N . ASP A 1 184 ? 45.502 32.422 11.863 1.00 71.69 184 ASP A N 1
ATOM 1473 C CA . ASP A 1 184 ? 46.567 33.195 11.209 1.00 73.76 184 ASP A CA 1
ATOM 1474 C C . ASP A 1 184 ? 47.837 32.352 11.272 1.00 78.50 184 ASP A C 1
ATOM 1475 O O . ASP A 1 184 ? 47.826 31.210 10.777 1.00 70.79 184 ASP A O 1
ATOM 1480 N N . ASN A 1 185 ? 48.931 32.843 11.850 1.00 76.83 185 ASN A N 1
ATOM 1481 C CA . ASN A 1 185 ? 50.161 32.074 11.977 1.00 75.79 185 ASN A CA 1
ATOM 1482 C C . ASN A 1 185 ? 50.245 31.286 13.279 1.00 70.90 185 ASN A C 1
ATOM 1483 O O . ASN A 1 185 ? 51.243 30.589 13.497 1.00 78.16 185 ASN A O 1
ATOM 1488 N N . GLY A 1 186 ? 49.234 31.375 14.146 1.00 63.72 186 GLY A N 1
ATOM 1489 C CA . GLY A 1 186 ? 49.283 30.757 15.454 1.00 58.61 186 GLY A CA 1
ATOM 1490 C C . GLY A 1 186 ? 48.614 29.400 15.500 1.00 60.64 186 GLY A C 1
ATOM 1491 O O . GLY A 1 186 ? 47.432 29.262 15.167 1.00 63.60 186 GLY A O 1
ATOM 1492 N N . LYS A 1 187 ? 49.373 28.397 15.930 1.00 57.37 187 LYS A N 1
ATOM 1493 C CA . LYS A 1 187 ? 48.807 27.081 16.190 1.00 51.58 187 LYS A CA 1
ATOM 1494 C C . LYS A 1 187 ? 47.939 27.136 17.447 1.00 59.34 187 LYS A C 1
ATOM 1495 O O . LYS A 1 187 ? 48.446 27.324 18.558 1.00 53.83 187 LYS A O 1
ATOM 1501 N N . VAL A 1 188 ? 46.629 26.950 17.283 1.00 52.74 188 VAL A N 1
ATOM 1502 C CA . VAL A 1 188 ? 45.715 26.972 18.419 1.00 50.08 188 VAL A CA 1
ATOM 1503 C C . VAL A 1 188 ? 45.342 25.567 18.895 1.00 51.07 188 VAL A C 1
ATOM 1504 O O . VAL A 1 188 ? 44.875 25.413 20.034 1.00 53.62 188 VAL A O 1
ATOM 1508 N N . CYS A 1 189 ? 45.580 24.538 18.084 1.00 55.92 189 CYS A N 1
ATOM 1509 C CA . CYS A 1 189 ? 45.223 23.175 18.453 1.00 49.08 189 CYS A CA 1
ATOM 1510 C C . CYS A 1 189 ? 46.148 22.199 17.750 1.00 55.02 189 CYS A C 1
ATOM 1511 O O . CYS A 1 189 ? 46.477 22.380 16.573 1.00 50.11 189 CYS A O 1
ATOM 1514 N N . GLY A 1 190 ? 46.589 21.189 18.482 1.00 49.90 190 GLY A N 1
ATOM 1515 C CA . GLY A 1 190 ? 47.204 20.012 17.886 1.00 54.70 190 GLY A CA 1
ATOM 1516 C C . GLY A 1 190 ? 46.396 18.790 18.277 1.00 56.71 190 GLY A C 1
ATOM 1517 O O . GLY A 1 190 ? 45.942 18.677 19.414 1.00 47.20 190 GLY A O 1
ATOM 1518 N N . PHE A 1 191 ? 46.177 17.900 17.319 1.00 47.94 191 PHE A N 1
ATOM 1519 C CA . PHE A 1 191 ? 45.489 16.659 17.623 1.00 46.84 191 PHE A CA 1
ATOM 1520 C C . PHE A 1 191 ? 46.221 15.533 16.926 1.00 44.74 191 PHE A C 1
ATOM 1521 O O . PHE A 1 191 ? 46.939 15.752 15.954 1.00 41.30 191 PHE A O 1
ATOM 1529 N N . LEU A 1 192 ? 46.080 14.325 17.465 1.00 45.06 192 LEU A N 1
ATOM 1530 C CA . LEU A 1 192 ? 46.619 13.173 16.761 1.00 56.91 192 LEU A CA 1
ATOM 1531 C C . LEU A 1 192 ? 45.700 11.997 17.033 1.00 61.56 192 LEU A C 1
ATOM 1532 O O . LEU A 1 192 ? 45.126 11.884 18.116 1.00 51.26 192 LEU A O 1
ATOM 1537 N N A THR A 1 193 ? 45.626 11.100 16.054 0.87 45.97 193 THR A N 1
ATOM 1538 N N B THR A 1 193 ? 45.482 11.154 16.036 0.13 53.33 193 THR A N 1
ATOM 1539 C CA A THR A 1 193 ? 44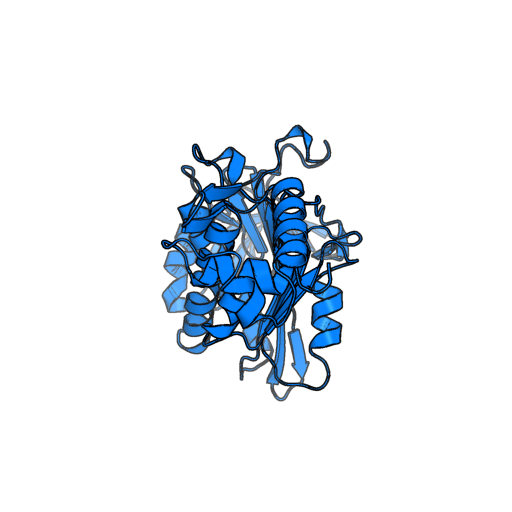.702 9.976 16.063 0.87 54.38 193 THR A CA 1
ATOM 1540 C CA B THR A 1 193 ? 44.616 10.004 16.245 0.13 51.47 193 THR A CA 1
ATOM 1541 C C A THR A 1 193 ? 45.507 8.689 16.103 0.87 50.33 193 THR A C 1
ATOM 1542 C C B THR A 1 193 ? 45.435 8.728 16.133 0.13 49.71 193 THR A C 1
ATOM 1543 O O A THR A 1 193 ? 46.362 8.466 15.240 0.87 47.09 193 THR A O 1
ATOM 1544 O O B THR A 1 193 ? 46.245 8.570 15.213 0.13 48.45 193 THR A O 1
ATOM 1551 N N . GLU A 1 194 ? 45.252 7.851 17.110 1.00 46.39 194 GLU A N 1
ATOM 1552 C CA . GLU A 1 194 ? 45.990 6.610 17.254 1.00 43.05 194 GLU A CA 1
ATOM 1553 C C . GLU A 1 194 ? 44.995 5.473 17.339 1.00 41.77 194 GLU A C 1
ATOM 1554 O O . GLU A 1 194 ? 43.801 5.685 17.523 1.00 44.20 194 GLU A O 1
ATOM 1560 N N . MET A 1 195 ? 45.493 4.252 17.211 1.00 45.60 195 MET A N 1
ATOM 1561 C CA . MET A 1 195 ? 44.589 3.120 17.236 1.00 48.56 195 MET A CA 1
ATOM 1562 C C . MET A 1 195 ? 45.256 1.926 17.895 1.00 44.05 195 MET A C 1
ATOM 1563 O O . MET A 1 195 ? 46.486 1.804 17.937 1.00 44.41 195 MET A O 1
ATOM 1568 N N . VAL A 1 196 ? 44.410 1.058 18.426 1.00 40.58 196 VAL A N 1
ATOM 1569 C CA . VAL A 1 196 ? 44.764 -0.315 18.732 1.00 44.68 196 VAL A CA 1
ATOM 1570 C C . VAL A 1 196 ? 44.028 -1.161 17.709 1.00 43.43 196 VAL A C 1
ATOM 1571 O O . VAL A 1 196 ? 42.811 -0.999 17.528 1.00 43.03 196 VAL A O 1
ATOM 1575 N N . ALA A 1 197 ? 44.751 -2.059 17.037 1.00 44.99 197 ALA A N 1
ATOM 1576 C CA . ALA A 1 197 ? 44.125 -2.749 15.915 1.00 48.43 197 ALA A CA 1
ATOM 1577 C C . ALA A 1 197 ? 44.858 -4.044 15.605 1.00 48.40 197 ALA A C 1
ATOM 1578 O O . ALA A 1 197 ? 45.986 -4.265 16.041 1.00 55.94 197 ALA A O 1
ATOM 1580 N N . ASN A 1 198 ? 44.187 -4.898 14.833 1.00 49.40 198 ASN A N 1
ATOM 1581 C CA . ASN A 1 198 ? 44.826 -6.034 14.188 1.00 47.22 198 ASN A CA 1
ATOM 1582 C C . ASN A 1 198 ? 44.262 -6.133 12.773 1.00 56.36 198 ASN A C 1
ATOM 1583 O O . ASN A 1 198 ? 43.529 -5.251 12.314 1.00 57.91 198 ASN A O 1
ATOM 1588 N N . ASN A 1 199 ? 44.601 -7.217 12.077 1.00 58.16 199 ASN A N 1
ATOM 1589 C CA . ASN A 1 199 ? 44.158 -7.386 10.698 1.00 55.19 199 ASN A CA 1
ATOM 1590 C C . ASN A 1 199 ? 42.647 -7.570 10.584 1.00 70.68 199 ASN A C 1
ATOM 1591 O O . ASN A 1 199 ? 42.082 -7.314 9.518 1.00 68.72 199 ASN A O 1
ATOM 1596 N N . ASP A 1 200 ? 41.978 -8.013 11.647 1.00 53.85 200 ASP A N 1
ATOM 1597 C CA . ASP A 1 200 ? 40.535 -8.177 11.587 1.00 64.79 200 ASP A CA 1
ATOM 1598 C C . ASP A 1 200 ? 39.782 -6.876 11.831 1.00 58.25 200 ASP A C 1
ATOM 1599 O O . ASP A 1 200 ? 38.583 -6.828 11.548 1.00 74.10 200 ASP A O 1
ATOM 1604 N N . GLY A 1 201 ? 40.434 -5.841 12.338 1.00 54.97 201 GLY A N 1
ATOM 1605 C CA . GLY A 1 201 ? 39.791 -4.549 12.494 1.00 48.82 201 GLY A CA 1
ATOM 1606 C C . GLY A 1 201 ? 40.358 -3.750 13.656 1.00 61.57 201 GLY A C 1
ATOM 1607 O O . GLY A 1 201 ? 41.293 -4.159 14.339 1.00 51.46 201 GLY A O 1
ATOM 1608 N N . ILE A 1 202 ? 39.752 -2.583 13.862 1.00 52.78 202 ILE A N 1
ATOM 1609 C CA . ILE A 1 202 ? 40.173 -1.636 14.888 1.00 46.75 202 ILE A CA 1
ATOM 1610 C C . ILE A 1 202 ? 39.548 -2.025 16.222 1.00 55.63 202 ILE A C 1
ATOM 1611 O O . ILE A 1 202 ? 38.343 -2.298 16.302 1.00 53.35 202 ILE A O 1
ATOM 1616 N N . GLU A 1 203 ? 40.366 -2.040 17.277 1.00 48.79 203 GLU A N 1
ATOM 1617 C CA . GLU A 1 203 ? 39.863 -2.280 18.623 1.00 49.14 203 GLU A CA 1
ATOM 1618 C C . GLU A 1 203 ? 39.497 -0.968 19.319 1.00 45.66 203 GLU A C 1
ATOM 1619 O O . GLU A 1 203 ? 38.504 -0.924 20.056 1.00 46.04 203 GLU A O 1
ATOM 1625 N N . ALA A 1 204 ? 40.275 0.101 19.096 1.00 42.81 204 ALA A N 1
ATOM 1626 C CA . ALA A 1 204 ? 39.931 1.431 19.595 1.00 44.41 204 ALA A CA 1
ATOM 1627 C C . ALA A 1 204 ? 40.631 2.506 18.777 1.00 43.26 204 ALA A C 1
ATOM 1628 O O . ALA A 1 204 ? 41.767 2.333 18.333 1.00 43.86 204 ALA A O 1
ATOM 1630 N N . ILE A 1 205 ? 39.954 3.639 18.639 1.00 41.73 205 ILE A N 1
ATOM 1631 C CA . ILE A 1 205 ? 40.579 4.898 18.236 1.00 46.74 205 ILE A CA 1
ATOM 1632 C C . ILE A 1 205 ? 40.846 5.702 19.502 1.00 44.12 205 ILE A C 1
ATOM 1633 O O . ILE A 1 205 ? 39.968 5.791 20.374 1.00 43.83 205 ILE A O 1
ATOM 1638 N N . ILE A 1 206 ? 42.045 6.273 19.619 1.00 44.07 206 ILE A N 1
ATOM 1639 C CA . ILE A 1 206 ? 42.364 7.229 20.685 1.00 43.86 206 ILE A CA 1
ATOM 1640 C C . ILE A 1 206 ? 42.775 8.539 20.025 1.00 42.40 206 ILE A C 1
ATOM 1641 O O . ILE A 1 206 ? 43.889 8.651 19.497 1.00 42.08 206 ILE A O 1
ATOM 1646 N N . CYS A 1 207 ? 41.908 9.543 20.092 1.00 42.40 207 CYS A N 1
ATOM 1647 C CA . CYS A 1 207 ? 42.189 10.852 19.508 1.00 41.23 207 CYS A CA 1
ATOM 1648 C C . CYS A 1 207 ? 42.601 11.811 20.621 1.00 42.17 207 CYS A C 1
ATOM 1649 O O . CYS A 1 207 ? 41.787 12.159 21.480 1.00 45.49 207 CYS A O 1
ATOM 1652 N N . GLY A 1 208 ? 43.860 12.247 20.599 1.00 43.66 208 GLY A N 1
ATOM 1653 C CA . GLY A 1 208 ? 44.375 13.181 21.588 1.00 43.94 208 GLY A CA 1
ATOM 1654 C C . GLY A 1 208 ? 44.274 14.601 21.065 1.00 49.60 208 GLY A C 1
ATOM 1655 O O . GLY A 1 208 ? 44.786 14.911 19.992 1.00 49.64 208 GLY A O 1
ATOM 1656 N N . ILE A 1 209 ? 43.610 15.460 21.833 1.00 44.51 209 ILE A N 1
ATOM 1657 C CA . ILE A 1 209 ? 43.230 16.781 21.352 1.00 49.80 209 ILE A CA 1
ATOM 1658 C C . ILE A 1 209 ? 43.698 17.828 22.351 1.00 50.03 209 ILE A C 1
ATOM 1659 O O . ILE A 1 209 ? 43.279 17.814 23.516 1.00 46.85 209 ILE A O 1
ATOM 1664 N N . GLY A 1 210 ? 44.540 18.756 21.889 1.00 48.56 210 GLY A N 1
ATOM 1665 C CA . GLY A 1 210 ? 45.012 19.836 22.737 1.00 42.47 210 GLY A CA 1
ATOM 1666 C C . GLY A 1 210 ? 44.651 21.184 22.144 1.00 47.83 210 GLY A C 1
ATOM 1667 O O . GLY A 1 210 ? 45.055 21.494 21.018 1.00 48.22 210 GLY A O 1
ATOM 1668 N N . ILE A 1 211 ? 43.882 21.987 22.878 1.00 47.67 211 ILE A N 1
ATOM 1669 C CA . ILE A 1 211 ? 43.361 23.250 22.368 1.00 51.95 211 ILE A CA 1
ATOM 1670 C C . ILE A 1 211 ? 43.712 24.350 23.357 1.00 53.69 211 ILE A C 1
ATOM 1671 O O . ILE A 1 211 ? 43.333 24.277 24.534 1.00 52.51 211 ILE A O 1
ATOM 1676 N N . ASN A 1 212 ? 44.454 25.353 22.887 1.00 53.14 212 ASN A N 1
ATOM 1677 C CA . ASN A 1 212 ? 44.791 26.515 23.701 1.00 54.00 212 ASN A CA 1
ATOM 1678 C C . ASN A 1 212 ? 43.550 27.394 23.852 1.00 58.37 212 ASN A C 1
ATOM 1679 O O . ASN A 1 212 ? 43.044 27.929 22.860 1.00 61.47 212 ASN A O 1
ATOM 1684 N N . LEU A 1 213 ? 43.054 27.548 25.083 1.00 53.17 213 LEU A N 1
ATOM 1685 C CA . LEU A 1 213 ? 41.831 28.314 25.331 1.00 58.99 213 LEU A CA 1
ATOM 1686 C C . LEU A 1 213 ? 42.113 29.757 25.759 1.00 70.31 213 LEU A C 1
ATOM 1687 O O . LEU A 1 213 ? 41.651 30.698 25.102 1.00 63.30 213 LEU A O 1
ATOM 1692 N N . THR A 1 214 ? 42.869 29.961 26.848 1.00 62.78 214 THR A N 1
ATOM 1693 C CA . THR A 1 214 ? 43.004 31.300 27.424 1.00 64.92 214 THR A CA 1
ATOM 1694 C C . THR A 1 214 ? 44.435 31.786 27.619 1.00 66.04 214 THR A C 1
ATOM 1695 O O . THR A 1 214 ? 44.635 32.760 28.349 1.00 60.47 214 THR A O 1
ATOM 1699 N N . GLN A 1 215 ? 45.437 31.150 27.019 1.00 63.69 215 GLN A N 1
ATOM 1700 C CA . GLN A 1 215 ? 46.789 31.684 27.141 1.00 71.59 215 GLN A CA 1
ATOM 1701 C C . GLN A 1 215 ? 46.863 33.105 26.596 1.00 72.21 215 GLN A C 1
ATOM 1702 O O . GLN A 1 215 ? 46.312 33.410 25.533 1.00 65.68 215 GLN A O 1
ATOM 1708 N N . GLN A 1 216 ? 47.532 33.977 27.345 1.00 68.07 216 GLN A N 1
ATOM 1709 C CA . GLN A 1 216 ? 48.133 35.162 26.758 1.00 73.22 216 GLN A CA 1
ATOM 1710 C C . GLN A 1 216 ? 49.482 34.774 26.162 1.00 78.58 216 GLN A C 1
ATOM 1711 O O . GLN A 1 216 ? 50.046 33.725 26.491 1.00 80.94 216 GLN A O 1
ATOM 1717 N N . LEU A 1 217 ? 49.993 35.624 25.266 1.00 79.09 217 LEU A N 1
ATOM 1718 C CA . LEU A 1 217 ? 51.237 35.303 24.567 1.00 79.17 217 LEU A CA 1
ATOM 1719 C C . LEU A 1 217 ? 52.375 35.025 25.544 1.00 76.42 217 LEU A C 1
ATOM 1720 O O . LEU A 1 217 ? 53.204 34.141 25.301 1.00 76.29 217 LEU A O 1
ATOM 1725 N N . GLU A 1 218 ? 52.407 35.745 26.671 1.00 94.75 218 GLU A N 1
ATOM 1726 C CA . GLU A 1 218 ? 53.421 35.521 27.700 1.00 98.75 218 GLU A CA 1
ATOM 1727 C C . GLU A 1 218 ? 53.393 34.102 28.266 1.00 94.83 218 GLU A C 1
ATOM 1728 O O . GLU A 1 218 ? 54.409 33.640 28.799 1.00 85.28 218 GLU A O 1
ATOM 1734 N N . ASN A 1 219 ? 52.264 33.398 28.165 1.00 83.00 219 ASN A N 1
ATOM 1735 C CA . ASN A 1 219 ? 52.151 32.050 28.715 1.00 72.43 219 ASN A CA 1
ATOM 1736 C C . ASN A 1 219 ? 52.683 30.964 27.783 1.00 77.81 219 ASN A C 1
ATOM 1737 O O . ASN A 1 219 ? 52.609 29.784 28.139 1.00 77.30 219 ASN A O 1
ATOM 1742 N N . PHE A 1 220 ? 53.215 31.319 26.614 1.00 77.41 220 PHE A N 1
ATOM 1743 C CA . PHE A 1 220 ? 53.907 30.373 25.746 1.00 78.56 220 PHE A CA 1
ATOM 1744 C C . PHE A 1 220 ? 55.413 30.606 25.834 1.00 77.76 220 PHE A C 1
ATOM 1745 O O . PHE A 1 220 ? 55.865 31.753 25.895 1.00 73.90 220 PHE A O 1
ATOM 1753 N N . ASP A 1 221 ? 56.186 29.518 25.837 1.00 72.66 221 ASP A N 1
ATOM 1754 C CA A ASP A 1 221 ? 57.638 29.646 25.825 0.56 81.31 221 ASP A CA 1
ATOM 1755 C CA B ASP A 1 221 ? 57.639 29.632 25.817 0.44 81.27 221 ASP A CA 1
ATOM 1756 C C . ASP A 1 221 ? 58.084 30.458 24.615 1.00 82.50 221 ASP A C 1
ATOM 1757 O O . ASP A 1 221 ? 57.510 30.355 23.527 1.00 75.85 221 ASP A O 1
ATOM 1766 N N . GLU A 1 222 ? 59.120 31.279 24.813 1.00 87.67 222 GLU A N 1
ATOM 1767 C CA . GLU A 1 222 ? 59.570 32.175 23.753 1.00 95.77 222 GLU A CA 1
ATOM 1768 C C . GLU A 1 222 ? 59.947 31.435 22.473 1.00 98.02 222 GLU A C 1
ATOM 1769 O O . GLU A 1 222 ? 59.954 32.045 21.399 1.00 100.49 222 GLU A O 1
ATOM 1775 N N . SER A 1 223 ? 60.244 30.135 22.553 1.00 92.72 223 SER A N 1
ATOM 1776 C CA . SER A 1 223 ? 60.575 29.388 21.344 1.00 106.94 223 SER A CA 1
ATOM 1777 C C . SER A 1 223 ? 59.359 29.192 20.439 1.00 98.35 223 SER A C 1
ATOM 1778 O O . SER A 1 223 ? 59.516 29.101 19.215 1.00 93.94 223 SER A O 1
ATOM 1781 N N . ILE A 1 224 ? 58.149 29.142 21.005 1.00 79.78 224 ILE A N 1
ATOM 1782 C CA . ILE A 1 224 ? 56.935 28.886 20.237 1.00 83.66 224 ILE A CA 1
ATOM 1783 C C . ILE A 1 224 ? 55.969 30.065 20.220 1.00 87.56 224 ILE A C 1
ATOM 1784 O O . ILE A 1 224 ? 54.921 29.974 19.570 1.00 85.85 224 ILE A O 1
ATOM 1789 N N . ARG A 1 225 ? 56.287 31.172 20.908 1.00 91.57 225 ARG A N 1
ATOM 1790 C CA . ARG A 1 225 ? 55.344 32.285 21.044 1.00 80.43 225 ARG A CA 1
ATOM 1791 C C . ARG A 1 225 ? 54.833 32.776 19.697 1.00 77.13 225 ARG A C 1
ATOM 1792 O O . ARG A 1 225 ? 53.640 33.057 19.544 1.00 79.43 225 ARG A O 1
ATOM 1800 N N . HIS A 1 226 ? 55.724 32.899 18.712 1.00 84.75 226 HIS A N 1
ATOM 1801 C CA . HIS A 1 226 ? 55.343 33.443 17.414 1.00 81.88 226 HIS A CA 1
ATOM 1802 C C . HIS A 1 226 ? 54.536 32.460 16.579 1.00 84.00 226 HIS A C 1
ATOM 1803 O O . HIS A 1 226 ? 53.926 32.876 15.590 1.00 80.97 226 HIS A O 1
ATOM 1810 N N . ARG A 1 227 ? 54.502 31.183 16.959 1.00 71.15 227 ARG A N 1
ATOM 1811 C CA . ARG A 1 227 ? 53.799 30.152 16.205 1.00 62.26 227 ARG A CA 1
ATOM 1812 C C . ARG A 1 227 ? 52.645 29.553 16.993 1.00 62.59 227 ARG A C 1
ATOM 1813 O O . ARG A 1 227 ? 52.151 28.480 16.629 1.00 63.45 227 ARG A O 1
ATOM 1821 N N . ALA A 1 228 ? 52.209 30.219 18.067 1.00 60.64 228 ALA A N 1
ATOM 1822 C CA . ALA A 1 228 ? 51.198 29.698 18.974 1.00 55.20 228 ALA A CA 1
ATOM 1823 C C . ALA A 1 228 ? 50.187 30.788 19.304 1.00 59.54 228 ALA A C 1
ATOM 1824 O O . ALA A 1 228 ? 50.520 31.975 19.339 1.00 61.90 228 ALA A O 1
ATOM 1826 N N . THR A 1 229 ? 48.947 30.375 19.556 1.00 53.62 229 THR A N 1
ATOM 1827 C CA . THR A 1 229 ? 47.887 31.319 19.883 1.00 60.38 229 THR A CA 1
ATOM 1828 C C . THR A 1 229 ? 46.823 30.568 20.668 1.00 59.00 229 THR A C 1
ATOM 1829 O O . THR A 1 229 ? 46.879 29.346 20.806 1.00 63.58 229 THR A O 1
ATOM 1833 N N . SER A 1 230 ? 45.867 31.320 21.209 1.00 61.42 230 SER A N 1
ATOM 1834 C CA . SER A 1 230 ? 44.762 30.757 21.971 1.00 61.26 230 SER A CA 1
ATOM 1835 C C . SER A 1 230 ? 43.446 31.297 21.434 1.00 67.41 230 SER A C 1
ATOM 1836 O O . SER A 1 230 ? 43.402 32.337 20.770 1.00 68.87 230 SER A O 1
ATOM 1839 N N . ILE A 1 231 ? 42.361 30.584 21.747 1.00 64.16 231 ILE A N 1
ATOM 1840 C CA . ILE A 1 231 ? 41.042 31.049 21.325 1.00 66.80 231 ILE A CA 1
ATOM 1841 C C . ILE A 1 231 ? 40.754 32.424 21.909 1.00 76.23 231 ILE A C 1
ATOM 1842 O O . ILE A 1 231 ? 40.225 33.306 21.221 1.00 75.81 231 ILE A O 1
ATOM 1847 N N . GLN A 1 232 ? 41.114 32.633 23.184 1.00 66.50 232 GLN A N 1
ATOM 1848 C CA . GLN A 1 232 ? 40.810 33.899 23.849 1.00 70.55 232 GLN A CA 1
ATOM 1849 C C . GLN A 1 232 ? 41.420 35.084 23.111 1.00 73.40 232 GLN A C 1
ATOM 1850 O O . GLN A 1 232 ? 40.811 36.160 23.047 1.00 72.30 232 GLN A O 1
ATOM 1856 N N . LEU A 1 233 ? 42.623 34.912 22.550 1.00 72.37 233 LEU A N 1
ATOM 1857 C CA . LEU A 1 233 ? 43.273 35.997 21.814 1.00 77.88 233 LEU A CA 1
ATOM 1858 C C . LEU A 1 233 ? 42.543 36.362 20.530 1.00 76.09 233 LEU A C 1
ATOM 1859 O O . LEU A 1 233 ? 42.979 37.281 19.822 1.00 79.66 233 LEU A O 1
ATOM 1864 N N . HIS A 1 234 ? 41.445 35.669 20.210 1.00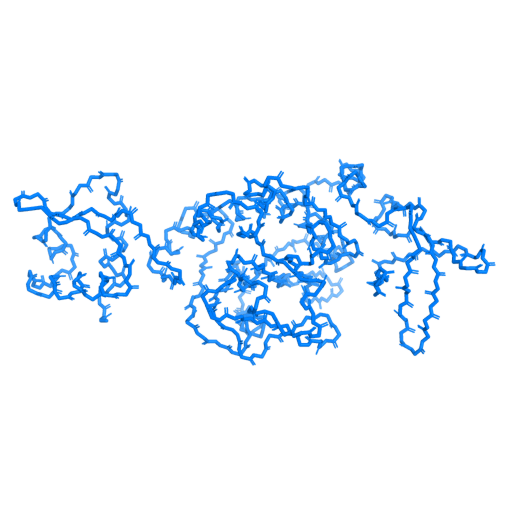 80.63 234 HIS A N 1
ATOM 1865 C CA . HIS A 1 234 ? 40.659 35.951 19.015 1.00 79.50 234 HIS A CA 1
ATOM 1866 C C . HIS A 1 234 ? 39.168 36.005 19.331 1.00 87.43 234 HIS A C 1
ATOM 1867 O O . HIS A 1 234 ? 38.339 35.828 18.431 1.00 80.33 234 HIS A O 1
ATOM 1874 N N . ASP A 1 235 ? 38.814 36.272 20.589 1.00 80.52 235 ASP A N 1
ATOM 1875 C CA . ASP A 1 235 ? 37.427 36.278 21.042 1.00 72.51 235 ASP A CA 1
ATOM 1876 C C . ASP A 1 235 ? 37.219 37.509 21.917 1.00 86.66 235 ASP A C 1
ATOM 1877 O O . ASP A 1 235 ? 37.798 37.605 23.005 1.00 89.42 235 ASP A O 1
ATOM 1882 N N . LYS A 1 236 ? 36.402 38.456 21.442 1.00 81.33 236 LYS A N 1
ATOM 1883 C CA . LYS A 1 236 ? 36.126 39.657 22.225 1.00 85.61 236 LYS A CA 1
ATOM 1884 C C . LYS A 1 236 ? 35.398 39.338 23.525 1.00 96.03 236 LYS A C 1
ATOM 1885 O O . LYS A 1 236 ? 35.397 40.163 24.445 1.00 90.10 236 LYS A O 1
ATOM 1888 N N . ASN A 1 237 ? 34.782 38.167 23.617 1.00 89.61 237 ASN A N 1
ATOM 1889 C CA . ASN A 1 237 ? 34.070 37.742 24.808 1.00 97.01 237 ASN A CA 1
ATOM 1890 C C . ASN A 1 237 ? 34.905 36.729 25.577 1.00 91.28 237 ASN A C 1
ATOM 1891 O O . ASN A 1 237 ? 35.711 35.992 24.999 1.00 80.82 237 ASN A O 1
ATOM 1896 N N . LYS A 1 238 ? 34.719 36.713 26.896 1.00 91.26 238 LYS A N 1
ATOM 1897 C CA . LYS A 1 238 ? 35.331 35.684 27.720 1.00 83.02 238 LYS A CA 1
ATOM 1898 C C . LYS A 1 238 ? 34.993 34.317 27.151 1.00 80.83 238 LYS A C 1
ATOM 1899 O O . LYS A 1 238 ? 33.828 34.012 26.882 1.00 83.76 238 LYS A O 1
ATOM 1905 N N . LEU A 1 239 ? 36.016 33.509 26.925 1.00 80.95 239 LEU A N 1
ATOM 1906 C CA . LEU A 1 239 ? 35.777 32.147 26.488 1.00 77.18 239 LEU A CA 1
ATOM 1907 C C . LEU A 1 239 ? 35.393 31.309 27.705 1.00 80.58 239 LEU A C 1
ATOM 1908 O O . LEU A 1 239 ? 36.182 31.170 28.646 1.00 69.00 239 LEU A O 1
ATOM 1913 N N . ASP A 1 240 ? 34.181 30.767 27.696 1.00 74.31 240 ASP A N 1
ATOM 1914 C CA . ASP A 1 240 ? 33.738 29.873 28.752 1.00 67.07 240 ASP A CA 1
ATOM 1915 C C . ASP A 1 240 ? 34.055 28.434 28.359 1.00 72.25 240 ASP A C 1
ATOM 1916 O O . ASP A 1 240 ? 33.516 27.925 27.370 1.00 66.85 240 ASP A O 1
ATOM 1921 N N . ARG A 1 241 ? 34.912 27.776 29.150 1.00 68.41 241 ARG A N 1
ATOM 1922 C CA . ARG A 1 241 ? 35.424 26.461 28.768 1.00 66.16 241 ARG A CA 1
ATOM 1923 C C . ARG A 1 241 ? 34.324 25.402 28.717 1.00 64.71 241 ARG A C 1
ATOM 1924 O O . ARG A 1 241 ? 34.413 24.459 27.921 1.00 60.95 241 ARG A O 1
ATOM 1932 N N . TYR A 1 242 ? 33.296 25.532 29.558 1.00 65.95 242 TYR A N 1
ATOM 1933 C CA . TYR A 1 242 ? 32.189 24.581 29.542 1.00 74.85 242 TYR A CA 1
ATOM 1934 C C . TYR A 1 242 ? 31.341 24.729 28.284 1.00 72.49 242 TYR A C 1
ATOM 1935 O O . TYR A 1 242 ? 31.015 23.731 27.630 1.00 67.03 242 TYR A O 1
ATOM 1944 N N . GLN A 1 243 ? 30.974 25.964 27.929 1.00 70.68 243 GLN A N 1
ATOM 1945 C CA . GLN A 1 243 ? 30.314 26.200 26.646 1.00 72.00 243 GLN A CA 1
ATOM 1946 C C . GLN A 1 243 ? 31.132 25.630 25.501 1.00 70.96 243 GLN A C 1
ATOM 1947 O O . GLN A 1 243 ? 30.595 24.974 24.601 1.00 72.29 243 GLN A O 1
ATOM 1953 N N . PHE A 1 244 ? 32.446 25.848 25.534 1.00 65.15 244 PHE A N 1
ATOM 1954 C CA . PHE A 1 244 ? 33.283 25.383 24.445 1.00 61.55 244 PHE A CA 1
ATOM 1955 C C . PHE A 1 244 ? 33.305 23.860 24.377 1.00 62.80 244 PHE A C 1
ATOM 1956 O O . PHE A 1 244 ? 33.143 23.276 23.298 1.00 56.99 244 PHE A O 1
ATOM 1964 N N . LEU A 1 245 ? 33.529 23.198 25.514 1.00 59.29 245 LEU A N 1
ATOM 1965 C CA . LEU A 1 245 ? 33.559 21.737 25.524 1.00 62.37 245 LEU A CA 1
ATOM 1966 C C . LEU A 1 245 ? 32.264 21.150 24.959 1.00 55.37 245 LEU A C 1
ATOM 1967 O O . LEU A 1 245 ? 32.298 20.221 24.140 1.00 60.72 245 LEU A O 1
ATOM 1972 N N . GLU A 1 246 ? 31.115 21.681 25.402 1.00 59.24 246 GLU A N 1
ATOM 1973 C CA . GLU A 1 246 ? 29.811 21.275 24.873 1.00 68.74 246 GLU A CA 1
ATOM 1974 C C . GLU A 1 246 ? 29.759 21.365 23.349 1.00 81.68 246 GLU A C 1
ATOM 1975 O O . GLU A 1 246 ? 29.277 20.447 22.674 1.00 73.38 246 GLU A O 1
ATOM 1981 N N . ARG A 1 247 ? 30.209 22.489 22.792 1.00 69.72 247 ARG A N 1
ATOM 1982 C CA . ARG A 1 247 ? 30.207 22.632 21.342 1.00 66.01 247 ARG A CA 1
ATOM 1983 C C . ARG A 1 247 ? 31.187 21.662 20.691 1.00 62.84 247 ARG A C 1
ATOM 1984 O O . ARG A 1 247 ? 30.899 21.100 19.629 1.00 65.21 247 ARG A O 1
ATOM 1992 N N . LEU A 1 248 ? 32.339 21.433 21.331 1.00 61.85 248 LEU A N 1
ATOM 1993 C CA . LEU A 1 248 ? 33.336 20.523 20.782 1.00 57.14 248 LEU A CA 1
ATOM 1994 C C . LEU A 1 248 ? 32.824 19.090 20.725 1.00 64.63 248 LEU A C 1
ATOM 1995 O O . LEU A 1 248 ? 33.059 18.381 19.736 1.00 60.40 248 LEU A O 1
ATOM 2000 N N . LEU A 1 249 ? 32.149 18.625 21.781 1.00 60.13 249 LEU A N 1
ATOM 2001 C CA A LEU A 1 249 ? 31.611 17.266 21.772 0.81 61.86 249 LEU A CA 1
ATOM 2002 C CA B LEU A 1 249 ? 31.648 17.258 21.737 0.19 60.93 249 LEU A CA 1
ATOM 2003 C C . LEU A 1 249 ? 30.523 17.126 20.717 1.00 65.49 249 LEU A C 1
ATOM 2004 O O . LEU A 1 249 ? 30.438 16.104 20.022 1.00 70.37 249 LEU A O 1
ATOM 2013 N N . GLN A 1 250 ? 29.672 18.148 20.596 1.00 60.41 250 GLN A N 1
ATOM 2014 C CA . GLN A 1 250 ? 28.692 18.203 19.515 1.00 65.89 250 GLN A CA 1
ATOM 2015 C C . GLN A 1 250 ? 29.357 17.947 18.163 1.00 72.69 250 GLN A C 1
ATOM 2016 O O . GLN A 1 250 ? 28.923 17.085 17.388 1.00 68.55 250 GLN A O 1
ATOM 2022 N N . GLU A 1 251 ? 30.417 18.702 17.863 1.00 64.60 251 GLU A N 1
ATOM 2023 C CA . GLU A 1 251 ? 31.034 18.606 16.543 1.00 66.98 251 GLU A CA 1
ATOM 2024 C C . GLU A 1 251 ? 31.763 17.285 16.361 1.00 58.79 251 GLU A C 1
ATOM 2025 O O . GLU A 1 251 ? 31.788 16.740 15.253 1.00 60.17 251 GLU A O 1
ATOM 2031 N N . ILE A 1 252 ? 32.360 16.760 17.432 1.00 54.23 252 ILE A N 1
ATOM 2032 C CA . ILE A 1 252 ? 33.042 15.474 17.348 1.00 55.62 252 ILE A CA 1
ATOM 2033 C C . ILE A 1 252 ? 32.047 14.382 16.998 1.00 59.65 252 ILE A C 1
ATOM 2034 O O . ILE A 1 252 ? 32.288 13.543 16.124 1.00 63.99 252 ILE A O 1
ATOM 2039 N N . GLU A 1 253 ? 30.906 14.383 17.683 1.00 59.46 253 GLU A N 1
ATOM 2040 C CA . GLU A 1 253 ? 29.864 13.415 17.392 1.00 55.76 253 GLU A CA 1
ATOM 2041 C C . GLU A 1 253 ? 29.350 13.567 15.966 1.00 64.33 253 GLU A C 1
ATOM 2042 O O . GLU A 1 253 ? 29.164 12.571 15.254 1.00 64.48 253 GLU A O 1
ATOM 2048 N N . LYS A 1 254 ? 29.119 14.808 15.530 1.00 64.49 254 LYS A N 1
ATOM 2049 C CA . LYS A 1 254 ? 28.637 15.049 14.172 1.00 70.22 254 LYS A CA 1
ATOM 2050 C C . LYS A 1 254 ? 29.615 14.503 13.136 1.00 63.98 254 LYS A C 1
ATOM 2051 O O . LYS A 1 254 ? 29.214 13.828 12.179 1.00 66.91 254 LYS A O 1
ATOM 2057 N N . ARG A 1 255 ? 30.910 14.769 13.321 1.00 58.38 255 ARG A N 1
ATOM 2058 C CA . ARG A 1 255 ? 31.900 14.340 12.335 1.00 68.37 255 ARG A CA 1
ATOM 2059 C C . ARG A 1 255 ? 32.216 12.853 12.441 1.00 64.64 255 ARG A C 1
ATOM 2060 O O . ARG A 1 255 ? 32.550 12.222 11.434 1.00 70.72 255 ARG A O 1
ATOM 2068 N N . TYR A 1 256 ? 32.100 12.269 13.632 1.00 60.33 256 TYR A N 1
ATOM 2069 C CA . TYR A 1 256 ? 32.289 10.828 13.756 1.00 57.45 256 TYR A CA 1
ATOM 2070 C C . TYR A 1 256 ? 31.183 10.067 13.024 1.00 57.80 256 TYR A C 1
ATOM 2071 O O . TYR A 1 256 ? 31.452 9.090 12.315 1.00 60.60 256 TYR A O 1
ATOM 2080 N N . ASN A 1 257 ? 29.933 10.502 13.180 1.00 60.72 257 ASN A N 1
ATOM 2081 C CA . ASN A 1 257 ? 28.846 9.883 12.427 1.00 60.90 257 ASN A CA 1
ATOM 2082 C C . ASN A 1 257 ? 29.002 10.100 10.927 1.00 67.00 257 ASN A C 1
ATOM 2083 O O . ASN A 1 257 ? 28.586 9.248 10.137 1.00 71.31 257 ASN A O 1
ATOM 2088 N N . GLN A 1 258 ? 29.601 11.219 10.513 1.00 61.94 258 GLN A N 1
ATOM 2089 C CA . GLN A 1 258 ? 29.914 11.388 9.095 1.00 77.25 258 GLN A CA 1
ATOM 2090 C C . GLN A 1 258 ? 30.976 10.389 8.659 1.00 69.90 258 GLN A C 1
ATOM 2091 O O . GLN A 1 258 ? 30.852 9.747 7.607 1.00 67.63 258 GLN A O 1
ATOM 2097 N N . PHE A 1 259 ? 32.025 10.247 9.474 1.00 65.09 259 PHE A N 1
ATOM 2098 C CA . PHE A 1 259 ? 33.082 9.277 9.213 1.00 54.61 259 PHE A CA 1
ATOM 2099 C C . PHE A 1 259 ? 32.532 7.865 9.035 1.00 68.60 259 PHE A C 1
ATOM 2100 O O . PHE A 1 259 ? 33.035 7.096 8.207 1.00 64.33 259 PHE A O 1
ATOM 2108 N N . LEU A 1 260 ? 31.509 7.494 9.813 1.00 57.98 260 LEU A N 1
ATOM 2109 C CA . LEU A 1 260 ? 30.967 6.148 9.698 1.00 60.84 260 LEU A CA 1
ATOM 2110 C C . LEU A 1 260 ? 30.080 5.973 8.472 1.00 75.15 260 LEU A C 1
ATOM 2111 O O . LEU A 1 260 ? 29.834 4.834 8.063 1.00 77.36 260 LEU A O 1
ATOM 2116 N N . THR A 1 261 ? 29.599 7.064 7.873 1.00 71.96 261 THR A N 1
ATOM 2117 C CA . THR A 1 261 ? 28.567 6.974 6.851 1.00 72.62 261 THR A CA 1
ATOM 2118 C C . THR A 1 261 ? 28.953 7.566 5.500 1.00 76.82 261 THR A C 1
ATOM 2119 O O . THR A 1 261 ? 28.344 7.185 4.499 1.00 80.00 261 THR A O 1
ATOM 2123 N N . LEU A 1 262 ? 29.952 8.454 5.432 1.00 81.40 262 LEU A N 1
ATOM 2124 C CA . LEU A 1 262 ? 30.247 9.141 4.179 1.00 78.31 262 LEU A CA 1
ATOM 2125 C C . LEU A 1 262 ? 31.651 8.819 3.674 1.00 72.52 262 LEU A C 1
ATOM 2126 O O . LEU A 1 262 ? 32.577 8.660 4.475 1.00 73.23 262 LEU A O 1
ATOM 2131 N N . PRO A 1 263 ? 31.843 8.731 2.358 1.00 77.86 263 PRO A N 1
ATOM 2132 C CA . PRO A 1 263 ? 33.204 8.708 1.812 1.00 74.47 263 PRO A CA 1
ATOM 2133 C C . PRO A 1 263 ? 33.880 10.049 2.021 1.00 64.62 263 PRO A C 1
ATOM 2134 O O . PRO A 1 263 ? 33.227 11.093 2.092 1.00 73.67 263 PRO A O 1
ATOM 2138 N N . PHE A 1 264 ? 35.213 10.022 2.120 1.00 67.33 264 PHE A N 1
ATOM 2139 C CA . PHE A 1 264 ? 35.918 11.290 2.270 1.00 73.76 264 PHE A CA 1
ATOM 2140 C C . PHE A 1 264 ? 35.645 12.231 1.092 1.00 70.12 264 PHE A C 1
ATOM 2141 O O . PHE A 1 264 ? 35.677 13.455 1.264 1.00 66.07 264 PHE A O 1
ATOM 2149 N N . SER A 1 265 ? 35.357 11.691 -0.101 1.00 65.70 265 SER A N 1
ATOM 2150 C CA . SER A 1 265 ? 35.096 12.568 -1.245 1.00 72.92 265 SER A CA 1
ATOM 2151 C C . SER A 1 265 ? 33.918 13.509 -1.006 1.00 76.32 265 SER A C 1
ATOM 2152 O O . SER A 1 265 ?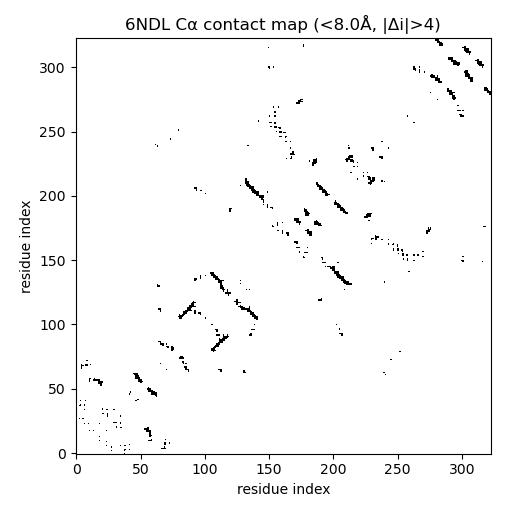 33.845 14.564 -1.648 1.00 84.89 265 SER A O 1
ATOM 2155 N N . GLU A 1 266 ? 33.011 13.173 -0.079 1.00 83.14 266 GLU A N 1
ATOM 2156 C CA . GLU A 1 266 ? 31.871 14.043 0.193 1.00 84.24 266 GLU A CA 1
ATOM 2157 C C . GLU A 1 266 ? 32.217 15.226 1.090 1.00 71.39 266 GLU A C 1
ATOM 2158 O O . GLU A 1 266 ? 31.445 16.187 1.146 1.00 87.58 266 GLU A O 1
ATOM 2164 N N . ILE A 1 267 ? 33.345 15.188 1.794 1.00 67.27 267 ILE A N 1
ATOM 2165 C CA . ILE A 1 267 ? 33.807 16.340 2.563 1.00 74.67 267 ILE A CA 1
ATOM 2166 C C . ILE A 1 267 ? 35.111 16.896 2.031 1.00 74.36 267 ILE A C 1
ATOM 2167 O O . ILE A 1 267 ? 35.638 17.866 2.596 1.00 74.56 267 ILE A O 1
ATOM 2172 N N . ARG A 1 268 ? 35.641 16.319 0.948 1.00 74.68 268 ARG A N 1
ATOM 2173 C CA . ARG A 1 268 ? 36.958 16.696 0.444 1.00 76.99 268 ARG A CA 1
ATOM 2174 C C . ARG A 1 268 ? 37.013 18.168 0.045 1.00 66.95 268 ARG A C 1
ATOM 2175 O O . ARG A 1 268 ? 37.999 18.861 0.326 1.00 70.78 268 ARG A O 1
ATOM 2183 N N . GLU A 1 269 ? 35.969 18.664 -0.611 1.00 68.83 269 GLU A N 1
ATOM 2184 C CA . GLU A 1 269 ? 35.960 20.070 -1.000 1.00 89.75 269 GLU A CA 1
ATOM 2185 C C . GLU A 1 269 ? 35.889 20.977 0.223 1.00 88.28 269 GLU A C 1
ATOM 2186 O O . GLU A 1 269 ? 36.611 21.978 0.316 1.00 77.01 269 GLU A O 1
ATOM 2192 N N . GLU A 1 270 ? 35.005 20.649 1.167 1.00 79.21 270 GLU A N 1
ATOM 2193 C CA . GLU A 1 270 ? 34.947 21.401 2.412 1.00 71.90 270 GLU A CA 1
ATOM 2194 C C . GLU A 1 270 ? 36.310 21.415 3.094 1.00 77.89 270 GLU A C 1
ATOM 2195 O O . GLU A 1 270 ? 36.785 22.471 3.528 1.00 73.92 270 GLU A O 1
ATOM 2201 N N . TYR A 1 271 ? 36.970 20.254 3.160 1.00 69.86 271 TYR A N 1
ATOM 2202 C CA . TYR A 1 271 ? 38.295 20.190 3.765 1.00 75.42 271 TYR A CA 1
ATOM 2203 C C . TYR A 1 271 ? 39.261 21.115 3.041 1.00 74.34 271 TYR A C 1
ATOM 2204 O O . TYR A 1 271 ? 39.989 21.887 3.673 1.00 67.14 271 TYR A O 1
ATOM 2213 N N . ILE A 1 272 ? 39.269 21.063 1.707 1.00 75.41 272 ILE A N 1
ATOM 2214 C CA . ILE A 1 272 ? 40.222 21.863 0.946 1.00 68.07 272 ILE A CA 1
ATOM 2215 C C . ILE A 1 272 ? 40.016 23.348 1.230 1.00 79.69 272 ILE A C 1
ATOM 2216 O O . ILE A 1 272 ? 40.980 24.086 1.475 1.00 73.29 272 ILE A O 1
ATOM 2221 N N . ALA A 1 273 ? 38.757 23.803 1.240 1.00 70.41 273 ALA A N 1
ATOM 2222 C CA . ALA A 1 273 ? 38.487 25.220 1.471 1.00 76.05 273 ALA A CA 1
ATOM 2223 C C . ALA A 1 273 ? 38.797 25.658 2.903 1.00 74.27 273 ALA A C 1
ATOM 2224 O O . ALA A 1 273 ? 38.923 26.861 3.156 1.00 79.45 273 ALA A O 1
ATOM 2226 N N . ALA A 1 274 ? 38.933 24.728 3.840 1.00 75.66 274 ALA A N 1
ATOM 2227 C CA . ALA A 1 274 ? 39.243 25.080 5.221 1.00 81.11 274 ALA A CA 1
ATOM 2228 C C . ALA A 1 274 ? 40.725 24.953 5.555 1.00 78.31 274 ALA A C 1
ATOM 2229 O O . ALA A 1 274 ? 41.111 25.211 6.699 1.00 71.31 274 ALA A O 1
ATOM 2231 N N . SER A 1 275 ? 41.564 24.597 4.585 1.00 72.24 275 SER A N 1
ATOM 2232 C CA A SER A 1 275 ? 42.976 24.322 4.810 0.43 71.04 275 SER A CA 1
ATOM 2233 C CA B SER A 1 275 ? 42.971 24.331 4.841 0.57 71.19 275 SER A CA 1
ATOM 2234 C C . SER A 1 275 ? 43.828 25.552 4.518 1.00 69.34 275 SER A C 1
ATOM 2235 O O . SER A 1 275 ? 43.462 26.401 3.703 1.00 71.97 275 SER A O 1
ATOM 2240 N N . ASN A 1 276 ? 44.989 25.630 5.182 1.00 66.71 276 ASN A N 1
ATOM 2241 C CA . ASN A 1 276 ? 45.909 26.754 5.038 1.00 75.44 276 ASN A CA 1
ATOM 2242 C C . ASN A 1 276 ? 47.250 26.330 4.446 1.00 74.14 276 ASN A C 1
ATOM 2243 O O . ASN A 1 276 ? 48.251 27.031 4.619 1.00 69.61 276 ASN A O 1
ATOM 2248 N N . ILE A 1 277 ? 47.289 25.202 3.736 1.00 64.29 277 ILE A N 1
ATOM 2249 C CA . ILE A 1 277 ? 48.537 24.683 3.194 1.00 69.72 277 ILE A CA 1
ATOM 2250 C C . ILE A 1 277 ? 48.753 25.039 1.731 1.00 71.99 277 ILE A C 1
ATOM 2251 O O . ILE A 1 277 ? 49.773 24.629 1.163 1.00 79.31 277 ILE A O 1
ATOM 2256 N N . TRP A 1 278 ? 47.833 25.772 1.100 1.00 69.34 278 TRP A N 1
ATOM 2257 C CA . TRP A 1 278 ? 47.913 26.034 -0.331 1.00 75.63 278 TRP A CA 1
ATOM 2258 C C . TRP A 1 278 ? 48.733 27.290 -0.617 1.00 83.71 278 TRP A C 1
ATOM 2259 O O . TRP A 1 278 ? 48.886 28.174 0.231 1.00 89.07 278 TRP A O 1
ATOM 2270 N N . ASN A 1 279 ? 49.267 27.347 -1.840 1.00 78.39 279 ASN A N 1
ATOM 2271 C CA . ASN A 1 279 ? 49.870 28.562 -2.403 1.00 81.64 279 ASN A CA 1
ATOM 2272 C C . ASN A 1 279 ? 50.988 29.113 -1.522 1.00 88.61 279 ASN A C 1
ATOM 2273 O O . ASN A 1 279 ? 51.103 30.321 -1.310 1.00 97.42 279 ASN A O 1
ATOM 2278 N N . ARG A 1 280 ? 51.825 28.217 -1.015 1.00 85.58 280 ARG A N 1
ATOM 2279 C CA . ARG A 1 280 ? 52.940 28.598 -0.170 1.00 86.06 280 ARG A CA 1
ATOM 2280 C C . ARG A 1 280 ? 53.967 27.481 -0.224 1.00 83.22 280 ARG A C 1
ATOM 2281 O O . ARG A 1 280 ? 53.632 26.323 -0.485 1.00 79.99 280 ARG A O 1
ATOM 2289 N N . THR A 1 281 ? 55.216 27.843 0.021 1.00 78.86 281 THR A N 1
ATOM 2290 C CA . THR A 1 281 ? 56.277 26.857 0.124 1.00 84.48 281 THR A CA 1
ATOM 2291 C C . THR A 1 281 ? 56.182 26.137 1.465 1.00 78.34 281 THR A C 1
ATOM 2292 O O . THR A 1 281 ? 56.078 26.775 2.520 1.00 83.95 281 THR A O 1
ATOM 2296 N N . LEU A 1 282 ? 56.205 24.808 1.420 1.00 65.26 282 LEU A N 1
ATOM 2297 C CA . LEU A 1 282 ? 56.099 23.973 2.610 1.00 64.85 282 LEU A CA 1
ATOM 2298 C C . LEU A 1 282 ? 57.401 23.213 2.826 1.00 66.82 282 LEU A C 1
ATOM 2299 O O . LEU A 1 282 ? 58.106 22.872 1.871 1.00 72.93 282 LEU A O 1
ATOM 2304 N N . LEU A 1 283 ? 57.735 22.972 4.089 1.00 71.93 283 LEU A N 1
ATOM 2305 C CA . LEU A 1 283 ? 58.929 22.214 4.436 1.00 80.66 283 LEU A CA 1
ATOM 2306 C C . LEU A 1 283 ? 58.520 20.846 4.959 1.00 69.01 283 LEU A C 1
ATOM 2307 O O . LEU A 1 283 ? 57.719 20.749 5.895 1.00 64.75 283 LEU A O 1
ATOM 2312 N N . PHE A 1 284 ? 59.058 19.797 4.344 1.00 70.45 284 PHE A N 1
ATOM 2313 C CA . PHE A 1 284 ? 58.734 18.427 4.716 1.00 74.30 284 PHE A CA 1
ATOM 2314 C C . PHE A 1 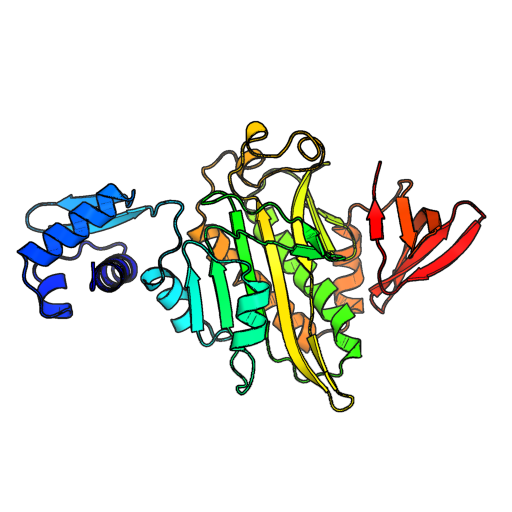284 ? 59.925 17.791 5.418 1.00 69.21 284 PHE A C 1
ATOM 2315 O O . PHE A 1 284 ? 61.069 17.952 4.985 1.00 71.72 284 PHE A O 1
ATOM 2323 N N . THR A 1 285 ? 59.652 17.082 6.511 1.00 63.30 285 THR A N 1
ATOM 2324 C CA . THR A 1 285 ? 60.649 16.284 7.211 1.00 72.84 285 THR A CA 1
ATOM 2325 C C . THR A 1 285 ? 60.253 14.817 7.115 1.00 64.79 285 THR A C 1
ATOM 2326 O O . THR A 1 285 ? 59.107 14.454 7.403 1.00 65.05 285 THR A O 1
ATOM 2330 N N . GLU A 1 286 ? 61.205 13.976 6.738 1.00 72.01 286 GLU A N 1
ATOM 2331 C CA . GLU A 1 286 ? 60.926 12.576 6.427 1.00 85.87 286 GLU A CA 1
ATOM 2332 C C . GLU A 1 286 ? 62.126 11.771 6.920 1.00 81.47 286 GLU A C 1
ATOM 2333 O O . GLU A 1 286 ? 63.102 11.592 6.191 1.00 90.76 286 GLU A O 1
ATOM 2339 N N . ASN A 1 287 ? 6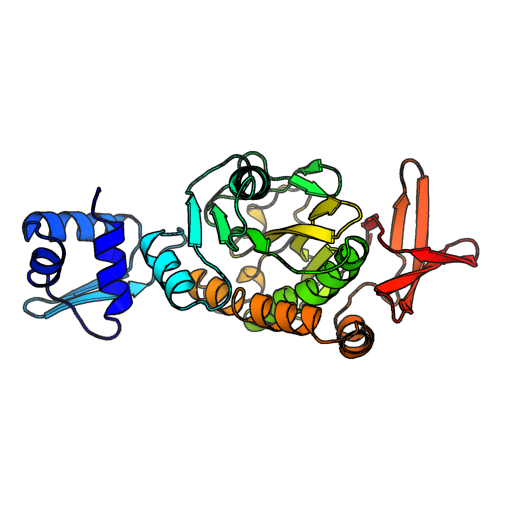2.046 11.294 8.163 1.00 75.34 287 ASN A N 1
ATOM 2340 C CA . ASN A 1 287 ? 63.164 10.628 8.839 1.00 97.66 287 ASN A CA 1
ATOM 2341 C C . ASN A 1 287 ? 64.319 11.622 8.885 1.00 97.97 287 ASN A C 1
ATOM 2342 O O . ASN A 1 287 ? 64.170 12.683 9.516 1.00 98.17 287 ASN A O 1
ATOM 2347 N N . ASP A 1 288 ? 65.447 11.351 8.238 1.00 104.58 288 ASP A N 1
ATOM 2348 C CA . ASP A 1 288 ? 66.632 12.194 8.302 1.00 123.51 288 ASP A CA 1
ATOM 2349 C C . ASP A 1 288 ? 66.712 13.220 7.177 1.00 127.74 288 ASP A C 1
ATOM 2350 O O . ASP A 1 288 ? 67.669 14.001 7.145 1.00 134.85 288 ASP A O 1
ATOM 2355 N N . LYS A 1 289 ? 65.752 13.241 6.255 1.00 129.25 289 LYS A N 1
ATOM 2356 C CA . LYS A 1 289 ? 65.806 14.124 5.100 1.00 120.78 289 LYS A CA 1
ATOM 2357 C C . LYS A 1 289 ? 64.694 15.166 5.157 1.00 102.72 289 LYS A C 1
ATOM 2358 O O . LYS A 1 289 ? 63.578 14.881 5.608 1.00 94.55 289 LYS A O 1
ATOM 2364 N N . GLN A 1 290 ? 65.010 16.377 4.697 1.00 87.68 290 GLN A N 1
ATOM 2365 C CA . GLN A 1 290 ? 64.038 17.455 4.577 1.00 90.26 290 GLN A CA 1
ATOM 2366 C C . GLN A 1 290 ? 64.028 17.986 3.149 1.00 93.20 290 GLN A C 1
ATOM 2367 O O . GLN A 1 290 ? 65.074 18.064 2.497 1.00 88.91 290 GLN A O 1
ATOM 2373 N N . PHE A 1 291 ? 62.842 18.344 2.662 1.00 83.51 291 PHE A N 1
ATOM 2374 C CA . PHE A 1 291 ? 62.722 18.928 1.334 1.00 83.70 291 PHE A CA 1
ATOM 2375 C C . PHE A 1 291 ? 61.579 19.931 1.341 1.00 80.27 291 PHE A C 1
ATOM 2376 O O . PHE A 1 291 ? 60.702 19.900 2.210 1.00 75.66 291 PHE A O 1
ATOM 2384 N N . LYS A 1 292 ? 61.617 20.841 0.372 1.00 69.99 292 LYS A N 1
ATOM 2385 C CA . LYS A 1 292 ? 60.583 21.845 0.174 1.00 67.51 292 LYS A CA 1
ATOM 2386 C C . LYS A 1 292 ? 59.664 21.446 -0.977 1.00 81.77 292 LYS A C 1
ATOM 2387 O O . LYS A 1 292 ? 60.068 20.748 -1.915 1.00 66.46 292 LYS A O 1
ATOM 2393 N N . GLY A 1 293 ? 58.419 21.904 -0.902 1.00 65.02 293 GLY A N 1
ATOM 2394 C CA . GLY A 1 293 ? 57.475 21.588 -1.956 1.00 61.45 293 GLY A CA 1
ATOM 2395 C C . GLY A 1 293 ? 56.204 22.395 -1.818 1.00 69.48 293 GLY A C 1
ATOM 2396 O O . GLY A 1 293 ? 56.039 23.194 -0.891 1.00 62.44 293 GLY A O 1
ATOM 2397 N N . GLN A 1 294 ? 55.298 22.170 -2.763 1.00 63.61 294 GLN A N 1
ATOM 2398 C CA . GLN A 1 294 ? 54.003 22.829 -2.782 1.00 66.63 294 GLN A CA 1
ATOM 2399 C C . GLN A 1 294 ? 52.894 21.789 -2.774 1.00 66.20 294 GLN A C 1
ATOM 2400 O O . GLN A 1 294 ? 52.979 20.769 -3.467 1.00 74.25 294 GLN A O 1
ATOM 2406 N N . ALA A 1 295 ? 51.859 22.052 -1.982 1.00 63.50 295 ALA A N 1
ATOM 2407 C CA . ALA A 1 295 ? 50.687 21.188 -1.946 1.00 65.73 295 ALA A CA 1
ATOM 2408 C C . ALA A 1 295 ? 49.845 21.458 -3.185 1.00 75.34 295 ALA A C 1
ATOM 2409 O O . ALA A 1 295 ? 49.374 22.583 -3.388 1.00 76.50 295 ALA A O 1
ATOM 2411 N N . ILE A 1 296 ? 49.670 20.436 -4.017 1.00 73.86 296 ILE A N 1
ATOM 2412 C CA . ILE A 1 296 ? 48.930 20.595 -5.262 1.00 77.83 296 ILE A CA 1
ATOM 2413 C C . ILE A 1 296 ? 47.459 20.245 -5.080 1.00 79.30 296 ILE A C 1
ATOM 2414 O O . ILE A 1 296 ? 46.581 20.928 -5.613 1.00 70.31 296 ILE A O 1
ATOM 2419 N N . ASP A 1 297 ? 47.162 19.202 -4.310 1.00 66.04 297 ASP A N 1
ATOM 2420 C CA . ASP A 1 297 ? 45.793 18.714 -4.222 1.00 73.53 297 ASP A CA 1
ATOM 2421 C C . ASP A 1 297 ? 45.692 17.757 -3.044 1.00 67.68 297 ASP A C 1
ATOM 2422 O O . ASP A 1 297 ? 46.700 17.258 -2.538 1.00 69.07 297 ASP A O 1
ATOM 2427 N N . LEU A 1 298 ? 44.456 17.505 -2.628 1.00 71.72 298 LEU A N 1
ATOM 2428 C CA . LEU A 1 298 ? 44.110 16.456 -1.678 1.00 71.90 298 LEU A CA 1
ATOM 2429 C C . LEU A 1 298 ? 43.139 15.526 -2.392 1.00 78.31 298 LEU A C 1
ATOM 2430 O O . LEU A 1 298 ? 42.072 15.970 -2.830 1.00 80.92 298 LEU A O 1
ATOM 2435 N N . ASP A 1 299 ? 43.508 14.252 -2.541 1.00 78.55 299 ASP A N 1
ATOM 2436 C CA . ASP A 1 299 ? 42.729 13.399 -3.430 1.00 79.96 299 ASP A CA 1
ATOM 2437 C C . ASP A 1 299 ? 41.552 12.756 -2.694 1.00 76.42 299 ASP A C 1
ATOM 2438 O O . ASP A 1 299 ? 41.308 12.999 -1.507 1.00 72.44 299 ASP A O 1
ATOM 2443 N N A TYR A 1 300 ? 40.809 11.912 -3.414 0.54 80.38 300 TYR A N 1
ATOM 2444 N N B TYR A 1 300 ? 40.820 11.914 -3.432 0.46 80.86 300 TYR A N 1
ATOM 2445 C CA A TYR A 1 300 ? 39.593 11.322 -2.868 0.54 85.68 300 TYR A CA 1
ATOM 2446 C CA B TYR A 1 300 ? 39.616 11.266 -2.922 0.46 86.27 300 TYR A CA 1
ATOM 2447 C C A TYR A 1 300 ? 39.870 10.418 -1.673 0.54 82.19 300 TYR A C 1
ATOM 2448 C C B TYR A 1 300 ? 39.889 10.460 -1.659 0.46 82.15 300 TYR A C 1
ATOM 2449 O O A TYR A 1 300 ? 38.950 10.136 -0.896 0.54 83.85 300 TYR A O 1
ATOM 2450 O O B TYR A 1 300 ? 38.993 10.287 -0.825 0.46 83.55 300 TYR A O 1
ATOM 2467 N N . ASP A 1 301 ? 41.109 9.961 -1.502 1.00 78.24 301 ASP A N 1
ATOM 2468 C CA . ASP A 1 301 ? 41.477 9.127 -0.366 1.00 77.66 301 ASP A CA 1
ATOM 2469 C C . ASP A 1 301 ? 42.091 9.910 0.789 1.00 72.74 301 ASP A C 1
ATOM 2470 O O . ASP A 1 301 ? 42.493 9.298 1.779 1.00 77.33 301 ASP A O 1
ATOM 2475 N N . GLY A 1 302 ? 42.184 11.234 0.698 1.00 73.04 302 GLY A N 1
ATOM 2476 C CA . GLY A 1 302 ? 42.803 11.998 1.771 1.00 60.56 302 GLY A CA 1
ATOM 2477 C C . GLY A 1 302 ? 44.313 12.098 1.709 1.00 65.54 302 GLY A C 1
ATOM 2478 O O . GLY A 1 302 ? 44.924 12.579 2.678 1.00 60.37 302 GLY A O 1
ATOM 2479 N N . TYR A 1 303 ? 44.928 11.665 0.602 1.00 62.15 303 TYR A N 1
ATOM 2480 C CA . TYR A 1 303 ? 46.365 11.795 0.388 1.00 64.76 303 TYR A CA 1
ATOM 2481 C C . TYR A 1 303 ? 46.714 13.176 -0.152 1.00 71.26 303 TYR A C 1
ATOM 2482 O O . TYR A 1 303 ? 46.047 13.693 -1.051 1.00 65.51 303 TYR A O 1
ATOM 2491 N N . LEU A 1 304 ? 47.788 13.759 0.371 1.00 59.37 304 LEU A N 1
ATOM 2492 C CA . LEU A 1 304 ? 48.267 15.028 -0.153 1.00 65.58 304 LEU A CA 1
ATOM 2493 C C . LEU A 1 304 ? 49.114 14.790 -1.398 1.00 72.99 304 LEU A C 1
ATOM 2494 O O . LEU A 1 304 ? 50.048 13.981 -1.375 1.00 64.43 304 LEU A O 1
ATOM 2499 N N . ILE A 1 305 ? 48.778 15.492 -2.483 1.00 68.29 305 ILE A N 1
ATOM 2500 C CA . ILE A 1 305 ? 49.575 15.489 -3.708 1.00 65.29 305 ILE A CA 1
ATOM 2501 C C . ILE A 1 305 ? 50.558 16.650 -3.639 1.00 63.21 305 ILE A C 1
ATOM 2502 O O . ILE A 1 305 ? 50.154 17.816 -3.568 1.00 66.88 305 ILE A O 1
ATOM 2507 N N . VAL A 1 306 ? 51.846 16.336 -3.663 1.00 60.24 306 VAL A N 1
ATOM 2508 C CA . VAL A 1 306 ? 52.901 17.324 -3.467 1.00 60.35 306 VAL A CA 1
ATOM 2509 C C . VAL A 1 306 ? 53.799 17.334 -4.693 1.00 69.04 306 VAL A C 1
ATOM 2510 O O . VAL A 1 306 ? 54.197 16.271 -5.183 1.00 68.12 306 VAL A O 1
ATOM 2514 N N . ARG A 1 307 ? 54.125 18.530 -5.177 1.00 63.10 307 ARG A N 1
ATOM 2515 C CA . ARG A 1 307 ? 55.204 18.726 -6.143 1.00 62.95 307 ARG A CA 1
ATOM 2516 C C . ARG A 1 307 ? 56.377 19.356 -5.405 1.00 66.97 307 ARG A C 1
ATOM 2517 O O . ARG A 1 307 ? 56.258 20.472 -4.889 1.00 66.52 307 ARG A O 1
ATOM 2525 N N . ASP A 1 308 ? 57.494 18.637 -5.329 1.00 67.78 308 ASP A N 1
ATOM 2526 C CA . ASP A 1 308 ? 58.618 19.132 -4.553 1.00 68.61 308 ASP A CA 1
ATOM 2527 C C . ASP A 1 308 ? 59.460 20.116 -5.365 1.00 77.54 308 ASP A C 1
ATOM 2528 O O . ASP A 1 308 ? 59.198 20.396 -6.539 1.00 74.06 308 ASP A O 1
ATOM 2533 N N . GLU A 1 309 ? 60.511 20.615 -4.705 1.00 73.32 309 GLU A N 1
ATOM 2534 C CA . GLU A 1 309 ? 61.420 21.603 -5.280 1.00 78.41 309 GLU A CA 1
ATOM 2535 C C . GLU A 1 309 ? 62.033 21.135 -6.591 1.00 77.18 309 GLU A C 1
ATOM 2536 O O . GLU A 1 309 ? 62.296 21.952 -7.482 1.00 84.24 309 GLU A O 1
ATOM 2542 N N . ALA A 1 310 ? 62.311 19.836 -6.709 1.00 78.70 310 ALA A N 1
ATOM 2543 C CA . ALA A 1 310 ? 62.927 19.285 -7.907 1.00 92.60 310 ALA A CA 1
ATOM 2544 C C . ALA A 1 310 ? 61.919 18.994 -9.006 1.00 79.72 310 ALA A C 1
ATOM 2545 O O . ALA A 1 310 ? 62.305 18.458 -10.045 1.00 82.95 310 ALA A O 1
ATOM 2547 N N . GLY A 1 311 ? 60.649 19.332 -8.802 1.00 76.20 311 GLY A N 1
ATOM 2548 C CA . GLY A 1 311 ? 59.610 19.062 -9.767 1.00 76.06 311 GLY A CA 1
ATOM 2549 C C . GLY A 1 311 ? 58.998 17.680 -9.705 1.00 88.71 311 GLY A C 1
ATOM 2550 O O . GLY A 1 311 ? 58.205 17.341 -10.591 1.00 76.33 311 GLY A O 1
ATOM 2551 N N . GLU A 1 312 ? 59.327 16.874 -8.693 1.00 74.35 312 GLU A N 1
ATOM 2552 C CA . GLU A 1 312 ? 58.804 15.517 -8.590 1.00 77.40 312 GLU A CA 1
ATOM 2553 C C . GLU A 1 312 ? 57.525 15.503 -7.768 1.00 70.24 312 GLU A C 1
ATOM 2554 O O . GLU A 1 312 ? 57.418 16.195 -6.748 1.00 67.61 312 GLU A O 1
ATOM 2560 N N . SER A 1 313 ? 56.554 14.710 -8.220 1.00 70.45 313 SER A N 1
ATOM 2561 C CA . SER A 1 313 ? 55.271 14.599 -7.538 1.00 74.12 313 SER A CA 1
ATOM 2562 C C . SER A 1 313 ? 55.309 13.495 -6.486 1.00 73.46 313 SER A C 1
ATOM 2563 O O . SER A 1 313 ? 55.965 12.464 -6.673 1.00 85.03 313 SER A O 1
ATOM 2566 N N . HIS A 1 314 ? 54.599 13.726 -5.374 1.00 68.66 314 HIS A N 1
ATOM 2567 C CA . HIS A 1 314 ? 54.469 12.777 -4.275 1.00 71.42 314 HIS A CA 1
ATOM 2568 C C . HIS A 1 314 ? 53.003 12.650 -3.883 1.00 73.39 314 HIS A C 1
ATOM 2569 O O . HIS A 1 314 ? 52.233 13.609 -3.995 1.00 71.82 314 HIS A O 1
ATOM 2576 N N . ARG A 1 315 ? 52.635 11.466 -3.381 1.00 70.06 315 ARG A N 1
ATOM 2577 C CA . ARG A 1 315 ? 51.293 11.188 -2.872 1.00 62.24 315 ARG A CA 1
ATOM 2578 C C . ARG A 1 315 ? 51.432 10.637 -1.455 1.00 61.73 315 ARG A C 1
ATOM 2579 O O . ARG A 1 315 ? 51.930 9.523 -1.261 1.00 71.58 315 ARG A O 1
ATOM 2587 N N . LEU A 1 316 ? 51.013 11.420 -0.463 1.00 64.10 316 LEU A N 1
ATOM 2588 C CA . LEU A 1 316 ? 51.407 11.210 0.924 1.00 62.86 316 LEU A CA 1
ATOM 2589 C C . LEU A 1 316 ? 50.190 10.938 1.801 1.00 61.98 316 LEU A C 1
ATOM 2590 O O . LEU A 1 316 ? 49.262 11.753 1.852 1.00 64.35 316 LEU A O 1
ATOM 2595 N N . ILE A 1 317 ? 50.212 9.806 2.514 1.00 67.70 317 ILE A N 1
ATOM 2596 C CA . ILE A 1 317 ? 49.169 9.541 3.508 1.00 63.85 317 ILE A CA 1
ATOM 2597 C C . ILE A 1 317 ? 49.313 10.477 4.699 1.00 61.09 317 ILE A C 1
ATOM 2598 O O . ILE A 1 317 ? 48.318 10.847 5.335 1.00 63.68 317 ILE A O 1
ATOM 2603 N N . SER A 1 318 ? 50.539 10.901 4.997 1.00 56.51 318 SER A N 1
ATOM 2604 C CA . SER A 1 318 ? 50.841 11.741 6.145 1.00 56.72 318 SER A CA 1
ATOM 2605 C C . SER A 1 318 ? 52.167 12.432 5.875 1.00 58.39 318 SER A C 1
ATOM 2606 O O . SER A 1 318 ? 52.950 12.000 5.025 1.00 63.04 318 SER A O 1
ATOM 2609 N N . ALA A 1 319 ? 52.408 13.516 6.604 1.00 54.07 319 ALA A N 1
ATOM 2610 C CA . ALA A 1 319 ? 53.656 14.246 6.453 1.00 52.47 319 ALA A CA 1
ATOM 2611 C C . ALA A 1 319 ? 53.902 15.059 7.711 1.00 53.88 319 ALA A C 1
ATOM 2612 O O . ALA A 1 319 ? 52.989 15.305 8.502 1.00 58.11 319 ALA A O 1
ATOM 2614 N N . ASP A 1 320 ? 55.156 15.482 7.871 1.00 54.53 320 ASP A N 1
ATOM 2615 C CA . ASP A 1 320 ? 55.593 16.393 8.925 1.00 58.47 320 ASP A CA 1
ATOM 2616 C C . ASP A 1 320 ? 55.924 17.738 8.267 1.00 57.74 320 ASP A C 1
ATOM 2617 O O . ASP A 1 320 ? 57.028 17.929 7.746 1.00 65.55 320 ASP A O 1
ATOM 2622 N N . ILE A 1 321 ? 54.974 18.676 8.317 1.00 59.21 321 ILE A N 1
ATOM 2623 C CA . ILE A 1 321 ? 54.990 19.900 7.518 1.00 59.25 321 ILE A CA 1
ATOM 2624 C C . ILE A 1 321 ? 55.249 21.109 8.407 1.00 69.42 321 ILE A C 1
ATOM 2625 O O . ILE A 1 321 ? 54.626 21.256 9.463 1.00 63.57 321 ILE A O 1
ATOM 2630 N N . ASP A 1 322 ? 56.139 22.000 7.955 1.00 65.59 322 ASP A N 1
ATOM 2631 C CA . ASP A 1 322 ? 56.374 23.292 8.595 1.00 69.06 322 ASP A CA 1
ATOM 2632 C C . ASP A 1 322 ? 56.240 24.414 7.568 1.00 72.77 322 ASP A C 1
ATOM 2633 O O . ASP A 1 322 ? 56.566 24.249 6.388 1.00 69.01 322 ASP A O 1
ATOM 2638 N N . PHE A 1 323 ? 55.788 25.577 8.037 1.00 74.62 323 PHE A N 1
ATOM 2639 C CA . PHE A 1 323 ? 55.564 26.724 7.152 1.00 84.54 323 PHE A CA 1
ATOM 2640 C C . PHE A 1 323 ? 56.849 27.504 6.866 1.00 94.16 323 PHE A C 1
ATOM 2641 O O . PHE A 1 323 ? 57.374 27.473 5.746 1.00 115.35 323 PHE A O 1
ATOM 2649 N N . GLY A 1 324 ? 57.353 28.230 7.861 1.00 104.75 324 GLY A N 1
ATOM 2650 C CA . GLY A 1 324 ? 58.502 29.100 7.665 1.00 122.42 324 GLY A CA 1
ATOM 2651 C C . GLY A 1 324 ? 58.217 30.575 7.897 1.00 123.97 324 GLY A C 1
ATOM 2652 O O . GLY A 1 324 ? 58.869 31.229 8.717 1.00 129.57 324 GLY A O 1
#

Organism: Staphylococcus aureus (strain NCTC 8325 / PS 47) (NCBI:txid93061)

Foldseek 3Di:
DVCLLVLVLVLVVDPPAFDALVRSCVVVVHDSVVSVVSVVVQVVQPFDWDQDPPGHIHGDAHALADGQSVVQVVCVPDPFAPGEAEEQEEQAQLVVVVVVLPPDQGWYKYWYQAHNLDAAPPRHGDHRDHSFKTWMKTKGADFFAPLLQLVLQLLLQVLQQVLLVVAFPAAWFDAPRFFIDGPQATFKGKDWDFDADRNHTSIIIITIMGGAHDDLVPDDPVCSRRHDHSNVGGPDRDRVVVSVSSSVVSNVVSVVCSNPDQVQVCQVVNVVRHDQAPAWKWWDDPPDIFIWGFDGQDSNRWTWTQTPVRDIDTHSGTDIDGD